Protein AF-A0A6A1VR86-F1 (afdb_monomer_lite)

InterPro domains:
  IPR000595 Cyclic nucleotide-binding domain [PS50042] (81-163)
  IPR000595 Cyclic nucleotide-binding domain [cd00038] (82-195)
  IPR014710 RmlC-like jelly roll fold [G3DSA:2.60.120.10] (79-198)
  IPR018490 Cyclic nucleotide-binding domain superfamily [SSF51206] (7-195)

Foldseek 3Di:
DVVVVVLVVVLVVLVVVLVVLCVLLVPDPVLSVQLCVLCPVVSVDPPDDPDVLCSLVSHDPVSNLVSLCSQCLLLQCVLVLRVPADSVLSSVLSNQWHKDKDAAFAWPAAFFAFLFKKKQWQAAKKWKWAWDQDPNDIDIDPTDIDGHSDMDSSVLLVCLLPDPDPPDGDGHNIIITGRHMTIIIINGSVNSNVSVVVPPDPSSVSD

pLDDT: mean 86.03, std 13.29, range [44.84, 98.38]

Radius of gyration: 19.87 Å; chains: 1; bounding box: 60×45×52 Å

Structure (mmCIF, N/CA/C/O backbone):
data_AF-A0A6A1VR86-F1
#
_entry.id   AF-A0A6A1VR86-F1
#
loop_
_atom_site.group_PDB
_atom_site.id
_atom_site.type_symbol
_atom_site.label_atom_id
_atom_site.label_alt_id
_atom_site.label_comp_id
_atom_site.label_asym_id
_atom_site.label_entity_id
_atom_site.label_seq_id
_atom_site.pdbx_PDB_ins_code
_atom_site.Cartn_x
_atom_site.Cartn_y
_atom_site.Cartn_z
_atom_site.occupancy
_atom_site.B_iso_or_equiv
_atom_site.auth_seq_id
_atom_site.auth_comp_id
_atom_site.auth_asym_id
_atom_site.auth_atom_id
_atom_site.pdbx_PDB_model_num
ATOM 1 N N . MET A 1 1 ? -40.629 -7.254 15.770 1.00 56.12 1 MET A N 1
ATOM 2 C CA . MET A 1 1 ? -39.614 -8.137 16.392 1.00 56.12 1 MET A CA 1
ATOM 3 C C . MET A 1 1 ? -38.546 -8.577 15.395 1.00 56.12 1 MET A C 1
ATOM 5 O O . MET A 1 1 ? -37.391 -8.318 15.684 1.00 56.12 1 MET A O 1
ATOM 9 N N . GLN A 1 2 ? -38.896 -9.135 14.226 1.00 55.88 2 GLN A N 1
ATOM 10 C CA . GLN A 1 2 ? -37.929 -9.557 13.188 1.00 55.88 2 GLN A CA 1
ATOM 11 C C . GLN A 1 2 ? -36.933 -8.445 12.778 1.00 55.88 2 GLN A C 1
ATOM 13 O O . GLN A 1 2 ? -35.729 -8.636 12.891 1.00 55.88 2 GLN A O 1
ATOM 18 N N . PHE A 1 3 ? -37.433 -7.248 12.439 1.00 55.56 3 PHE A N 1
ATOM 19 C CA . PHE A 1 3 ? -36.616 -6.097 12.012 1.00 55.56 3 PHE A CA 1
ATOM 20 C C . PHE A 1 3 ? -35.589 -5.614 13.055 1.00 55.56 3 PHE A C 1
ATOM 22 O O . PHE A 1 3 ? -34.452 -5.315 12.718 1.00 55.56 3 PHE A O 1
ATOM 29 N N . ALA A 1 4 ? -35.946 -5.594 14.343 1.00 60.72 4 ALA A N 1
ATOM 30 C CA . ALA A 1 4 ? -35.021 -5.180 15.404 1.00 60.72 4 ALA A CA 1
ATOM 31 C C . ALA A 1 4 ? -33.882 -6.198 15.627 1.00 60.72 4 ALA A C 1
ATOM 33 O O . ALA A 1 4 ? -32.781 -5.829 16.033 1.00 60.72 4 ALA A O 1
ATOM 34 N N . VAL A 1 5 ? -34.142 -7.481 15.354 1.00 61.44 5 VAL A N 1
ATOM 35 C CA . VAL A 1 5 ? -33.145 -8.558 15.448 1.00 61.44 5 VAL A CA 1
ATOM 36 C C . VAL A 1 5 ? -32.191 -8.533 14.249 1.00 61.44 5 VAL A C 1
ATOM 38 O O . VAL A 1 5 ? -30.999 -8.767 14.433 1.00 61.44 5 VAL A O 1
ATOM 41 N N . GLU A 1 6 ? -32.690 -8.221 13.049 1.00 60.97 6 GLU A N 1
ATOM 42 C CA . GLU A 1 6 ? -31.887 -8.028 11.829 1.00 60.97 6 GLU A CA 1
ATOM 43 C C . GLU A 1 6 ? -30.865 -6.890 12.023 1.00 60.97 6 GLU A C 1
ATOM 45 O O . GLU A 1 6 ? -29.658 -7.112 11.909 1.00 60.97 6 GLU A O 1
ATOM 50 N N . ASN A 1 7 ? -31.330 -5.721 12.482 1.00 63.12 7 ASN A N 1
ATOM 51 C CA . ASN A 1 7 ? -30.487 -4.546 12.736 1.00 63.12 7 ASN A CA 1
ATOM 52 C C . ASN A 1 7 ? -29.425 -4.795 13.821 1.00 63.12 7 ASN A C 1
ATOM 54 O O . ASN A 1 7 ? -28.287 -4.334 13.722 1.00 63.12 7 ASN A O 1
ATOM 58 N N . SER A 1 8 ? -29.771 -5.556 14.866 1.00 68.88 8 SER A N 1
ATOM 59 C CA . SER A 1 8 ? -28.813 -5.921 15.917 1.00 68.88 8 SER A CA 1
ATOM 60 C C . SER A 1 8 ? -27.701 -6.841 15.404 1.00 68.88 8 SER A C 1
ATOM 62 O O . SER A 1 8 ? -26.579 -6.773 15.910 1.00 68.88 8 SER A O 1
ATOM 64 N N . LYS A 1 9 ? -27.999 -7.721 14.440 1.00 73.62 9 LYS A N 1
ATOM 65 C CA . LYS A 1 9 ? -27.011 -8.631 13.847 1.00 73.62 9 LYS A CA 1
ATOM 66 C C . LYS A 1 9 ? -26.087 -7.897 12.882 1.00 73.62 9 LYS A C 1
ATOM 68 O O . LYS A 1 9 ? -24.879 -8.085 12.968 1.00 73.62 9 LYS A O 1
ATOM 73 N N . GLU A 1 10 ? -26.624 -7.030 12.027 1.00 72.38 10 GLU A N 1
ATOM 74 C CA . GLU A 1 10 ? -25.826 -6.244 11.076 1.00 72.38 10 GLU A CA 1
ATOM 75 C C . GLU A 1 10 ? -24.793 -5.368 11.801 1.00 72.38 10 GLU A C 1
ATOM 77 O O . GLU A 1 10 ? -23.600 -5.416 11.502 1.00 72.38 10 GLU A O 1
ATOM 82 N N . LYS A 1 11 ? -25.219 -4.657 12.852 1.00 75.38 11 LYS A N 1
ATOM 83 C CA . LYS A 1 11 ? -24.320 -3.854 13.692 1.00 75.38 11 LYS A CA 1
ATOM 84 C C . LYS A 1 11 ? -23.216 -4.690 14.351 1.00 75.38 11 LYS A C 1
ATOM 86 O O . LYS A 1 11 ? -22.073 -4.247 14.447 1.00 75.38 11 LYS A O 1
ATOM 91 N N . SER A 1 12 ? -23.542 -5.910 14.785 1.00 81.44 12 SER A N 1
ATOM 92 C CA . SER A 1 12 ? -22.568 -6.854 15.346 1.00 81.44 12 SER A CA 1
ATOM 93 C C . SER A 1 12 ? -21.526 -7.306 14.320 1.00 81.44 12 SER A C 1
ATOM 95 O O . SER A 1 12 ? -20.378 -7.532 14.705 1.00 81.44 12 SER A O 1
ATOM 97 N N . VAL A 1 13 ? -21.907 -7.472 13.053 1.00 81.38 13 VAL A N 1
ATOM 98 C CA . VAL A 1 13 ? -20.982 -7.868 11.981 1.00 81.38 13 VAL A CA 1
ATOM 99 C C . VAL A 1 13 ? -20.022 -6.722 11.668 1.00 81.38 13 VAL A C 1
ATOM 101 O O . VAL A 1 13 ? -18.813 -6.919 11.768 1.00 81.38 13 VAL A O 1
ATOM 104 N N . LYS A 1 14 ? -20.546 -5.511 11.440 1.00 80.69 14 LYS A N 1
ATOM 105 C CA . LYS A 1 14 ? -19.742 -4.305 11.166 1.00 80.69 14 LYS A CA 1
ATOM 106 C C . LYS A 1 14 ? -18.719 -4.023 12.269 1.00 80.69 14 LYS A C 1
ATOM 108 O O . LYS A 1 14 ? -17.547 -3.774 11.999 1.00 80.69 14 LYS A O 1
ATOM 113 N N . GLN A 1 15 ? -19.139 -4.132 13.533 1.00 84.06 15 GLN A N 1
ATOM 114 C CA . GLN A 1 15 ? -18.242 -3.978 14.683 1.00 84.06 15 GLN A CA 1
ATOM 115 C C . GLN A 1 15 ? -17.085 -4.986 14.637 1.00 84.06 15 GLN A C 1
ATOM 117 O O . GLN A 1 15 ? -15.929 -4.626 14.865 1.00 84.06 15 GLN A O 1
ATOM 122 N N . ARG A 1 16 ? -17.385 -6.249 14.318 1.00 86.62 16 ARG A N 1
ATOM 123 C CA . ARG A 1 16 ? -16.379 -7.309 14.232 1.00 86.62 16 ARG A CA 1
ATOM 124 C C . ARG A 1 16 ? -15.415 -7.085 13.068 1.00 86.62 16 ARG A C 1
ATOM 126 O O . ARG A 1 16 ? -14.227 -7.343 13.224 1.00 86.62 16 ARG A O 1
ATOM 133 N N . GLU A 1 17 ? -15.893 -6.600 11.928 1.00 85.06 17 GLU A N 1
ATOM 134 C CA . GLU A 1 17 ? -15.051 -6.268 10.771 1.00 85.06 17 GLU A CA 1
ATOM 135 C C . GLU A 1 17 ? -14.069 -5.139 11.089 1.00 85.06 17 GLU A C 1
ATOM 137 O O . GLU A 1 17 ? -12.878 -5.264 10.797 1.00 85.06 17 GLU A O 1
ATOM 142 N N . ILE A 1 18 ? -14.527 -4.090 11.780 1.00 87.31 18 ILE A N 1
ATOM 143 C CA . ILE A 1 18 ? -13.670 -2.995 12.257 1.00 87.31 18 ILE A CA 1
ATOM 144 C C . ILE A 1 18 ? -12.620 -3.522 13.242 1.00 87.31 18 ILE A C 1
ATOM 146 O O . ILE A 1 18 ? -11.438 -3.200 13.130 1.00 87.31 18 ILE A O 1
ATOM 150 N N . GLU A 1 19 ? -13.013 -4.368 14.196 1.00 89.75 19 GLU A N 1
ATOM 151 C CA . GLU A 1 19 ? -12.082 -4.955 15.167 1.00 89.75 19 GLU A CA 1
ATOM 152 C C . GLU A 1 19 ? -11.036 -5.861 14.508 1.00 89.75 19 GLU A C 1
ATOM 154 O O . GLU A 1 19 ? -9.848 -5.787 14.843 1.00 89.75 19 GLU A O 1
ATOM 159 N N . LEU A 1 20 ? -11.448 -6.677 13.535 1.00 89.31 20 LEU A N 1
ATOM 160 C CA . LEU A 1 20 ? -10.539 -7.492 12.732 1.00 89.31 20 LEU A CA 1
ATOM 161 C C . LEU A 1 20 ? -9.584 -6.613 11.924 1.00 89.31 20 LEU A C 1
ATOM 163 O O . LEU A 1 20 ? -8.388 -6.905 11.867 1.00 89.31 20 LEU A O 1
ATOM 167 N N . TRP A 1 21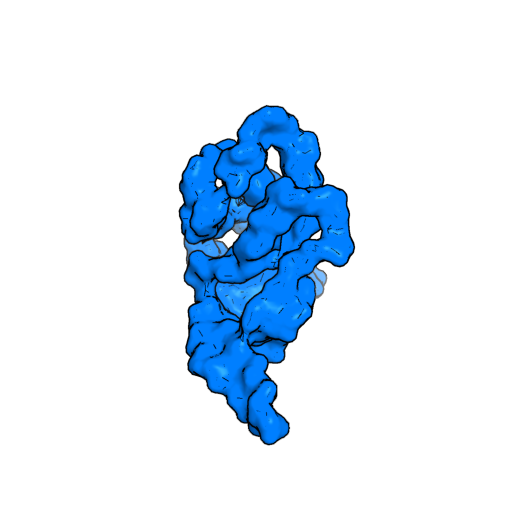 ? -10.084 -5.520 11.346 1.00 90.06 21 TRP A N 1
ATOM 168 C CA . TRP A 1 21 ? -9.271 -4.561 10.609 1.00 90.06 21 TRP A CA 1
ATOM 169 C C . TRP A 1 21 ? -8.227 -3.874 11.493 1.00 90.06 21 TRP A C 1
ATOM 171 O O . TRP A 1 21 ? -7.058 -3.773 11.118 1.00 90.06 21 TRP A O 1
ATOM 181 N N . ILE A 1 22 ? -8.618 -3.453 12.693 1.00 91.94 22 ILE A N 1
ATOM 182 C CA . ILE A 1 22 ? -7.711 -2.873 13.686 1.00 91.94 22 ILE A CA 1
ATOM 183 C C . ILE A 1 22 ? -6.624 -3.887 14.072 1.00 91.94 22 ILE A C 1
ATOM 185 O O . ILE A 1 22 ? -5.436 -3.555 14.121 1.00 91.94 22 ILE A O 1
ATOM 189 N N . SER A 1 23 ? -7.031 -5.131 14.342 1.00 92.31 23 SER A N 1
ATOM 190 C CA . SER A 1 23 ? -6.140 -6.203 14.786 1.00 92.31 23 SER A CA 1
ATOM 191 C C . SER A 1 23 ? -5.114 -6.578 13.714 1.00 92.31 23 SER A C 1
ATOM 193 O O . SER A 1 23 ? -3.912 -6.583 13.988 1.00 92.31 23 SER A O 1
ATOM 195 N N . ARG A 1 24 ? -5.55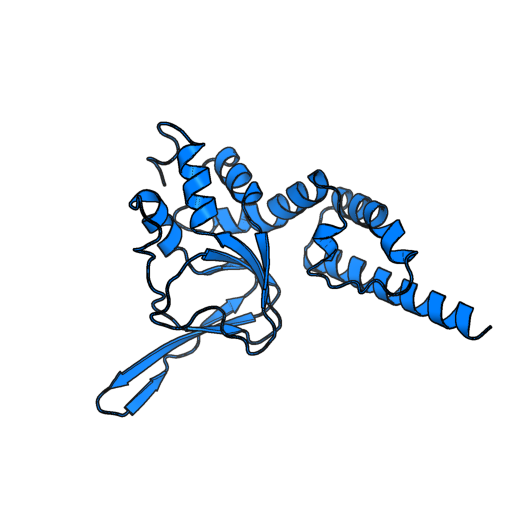7 -6.807 12.468 1.00 90.00 24 ARG A N 1
ATOM 196 C CA . ARG A 1 24 ? -4.673 -7.203 11.356 1.00 90.00 24 ARG A CA 1
ATOM 197 C C . ARG A 1 24 ? -3.666 -6.116 10.970 1.00 90.00 24 ARG A C 1
ATOM 199 O O . ARG A 1 24 ? -2.570 -6.439 10.519 1.00 90.00 24 ARG A O 1
ATOM 206 N N . ASN A 1 25 ? -4.019 -4.846 11.182 1.00 90.25 25 ASN A N 1
ATOM 207 C CA . ASN A 1 25 ? -3.148 -3.689 10.955 1.00 90.25 25 ASN A CA 1
ATOM 208 C C . ASN A 1 25 ? -2.289 -3.323 12.179 1.00 90.25 25 ASN A C 1
ATOM 210 O O . ASN A 1 25 ? -1.467 -2.412 12.101 1.00 90.25 25 ASN A O 1
ATOM 214 N N . LYS A 1 26 ? -2.447 -4.041 13.303 1.00 92.88 26 LYS A N 1
ATOM 215 C CA . LYS A 1 26 ? -1.671 -3.854 14.540 1.00 92.88 26 LYS A CA 1
ATOM 216 C C . LYS A 1 26 ? -1.641 -2.393 14.996 1.00 92.88 26 LYS A C 1
ATOM 218 O O . LYS A 1 26 ? -0.581 -1.871 15.340 1.00 92.88 26 LYS A O 1
ATOM 223 N N . LEU A 1 27 ? -2.789 -1.718 14.946 1.00 94.25 27 LEU A N 1
ATOM 224 C CA . LEU A 1 27 ? -2.864 -0.313 15.346 1.00 94.25 27 LEU A CA 1
ATOM 225 C C . LEU A 1 27 ? -2.581 -0.162 16.853 1.00 94.25 27 LEU A C 1
ATOM 227 O O . LEU A 1 27 ? -2.951 -1.057 17.618 1.00 94.25 27 LEU A O 1
ATOM 231 N N . PRO A 1 28 ? -1.938 0.929 17.302 1.00 94.44 28 PRO A N 1
ATOM 232 C CA . PRO A 1 28 ? -1.758 1.231 18.722 1.00 94.44 28 PRO A CA 1
ATOM 233 C C . PRO A 1 28 ? -3.087 1.621 19.377 1.00 94.44 28 PRO A C 1
ATOM 235 O O . PRO A 1 28 ? -3.985 2.126 18.707 1.00 94.44 28 PRO A O 1
ATOM 238 N N . ASP A 1 29 ? -3.216 1.406 20.690 1.00 92.81 29 ASP A N 1
ATOM 239 C CA . ASP A 1 29 ? -4.487 1.567 21.418 1.00 92.81 29 ASP A CA 1
ATOM 240 C C . ASP A 1 29 ? -5.112 2.961 21.280 1.00 92.81 29 ASP A C 1
ATOM 242 O O . ASP A 1 29 ? -6.334 3.063 21.196 1.00 92.81 29 ASP A O 1
ATOM 246 N N . THR A 1 30 ? -4.293 4.010 21.168 1.00 92.56 30 THR A N 1
ATOM 247 C CA . THR A 1 30 ? -4.754 5.379 20.890 1.00 92.56 30 THR A CA 1
ATOM 248 C C . THR A 1 30 ? -5.552 5.446 19.586 1.00 92.56 30 THR A C 1
ATOM 250 O O . THR A 1 30 ? -6.724 5.811 19.604 1.00 92.56 30 THR A O 1
ATOM 253 N N . MET A 1 31 ? -4.984 4.955 18.479 1.00 93.38 31 MET A N 1
ATOM 254 C CA . MET A 1 31 ? -5.675 4.886 17.187 1.00 93.38 31 MET A CA 1
ATOM 255 C C . MET A 1 31 ? -6.879 3.941 17.232 1.00 93.38 31 MET A C 1
ATOM 257 O O . MET A 1 31 ? -7.882 4.203 16.578 1.00 93.38 31 MET A O 1
ATOM 261 N N . LYS A 1 32 ? -6.827 2.844 18.006 1.00 92.69 32 LYS A N 1
ATOM 262 C CA . LYS A 1 32 ? -7.989 1.943 18.146 1.00 92.69 32 LYS A CA 1
ATOM 263 C C . LYS A 1 32 ? -9.193 2.669 18.737 1.00 92.69 32 LYS A C 1
ATOM 265 O O . LYS A 1 32 ? -10.311 2.425 18.288 1.00 92.69 32 LYS A O 1
ATOM 270 N N . MET A 1 33 ? -8.975 3.500 19.758 1.00 90.12 33 MET A N 1
ATOM 271 C CA . MET A 1 33 ? -10.041 4.278 20.392 1.00 90.12 33 MET A CA 1
ATOM 272 C C . MET A 1 33 ? -10.632 5.276 19.399 1.00 90.12 33 MET A C 1
ATOM 274 O O . MET A 1 33 ? -11.843 5.267 19.192 1.00 90.12 33 MET A O 1
ATOM 278 N N . GLU A 1 34 ? -9.788 6.027 18.692 1.00 92.38 34 GLU A N 1
ATOM 279 C CA . GLU A 1 34 ? -10.267 6.996 17.706 1.00 92.38 34 GLU A CA 1
ATOM 280 C C . GLU A 1 34 ? -10.993 6.333 16.528 1.00 92.38 34 GLU A C 1
ATOM 282 O O . GLU A 1 34 ? -12.045 6.813 16.111 1.00 92.38 34 GLU A O 1
ATOM 287 N N . VAL A 1 35 ? -10.506 5.194 16.015 1.00 90.44 35 VAL A N 1
ATOM 288 C CA . VAL A 1 35 ? -11.214 4.434 14.967 1.00 90.44 35 VAL A CA 1
ATOM 289 C C . VAL A 1 35 ? -12.599 4.021 15.460 1.00 90.44 35 VAL A C 1
ATOM 291 O O . VAL A 1 35 ? -13.578 4.182 14.732 1.00 90.44 35 VAL A O 1
ATOM 294 N N . LYS A 1 36 ? -12.713 3.524 16.698 1.00 87.50 36 LYS A N 1
ATOM 295 C CA . LYS A 1 36 ? -14.010 3.154 17.282 1.00 87.50 36 LYS A CA 1
ATOM 296 C C . LYS A 1 36 ? -14.949 4.348 17.397 1.00 87.50 36 LYS A C 1
ATOM 298 O O . LYS A 1 36 ? -16.124 4.179 17.112 1.00 87.50 36 LYS A O 1
ATOM 303 N N . GLU A 1 37 ? -14.454 5.524 17.778 1.00 88.12 37 GLU A N 1
ATOM 304 C CA . GLU A 1 37 ? -15.248 6.759 17.860 1.00 88.12 37 GLU A CA 1
ATOM 305 C C . GLU A 1 37 ? -15.709 7.247 16.480 1.00 88.12 37 GLU A C 1
ATOM 307 O O . GLU A 1 37 ? -16.891 7.525 16.286 1.00 88.12 37 GLU A O 1
ATOM 312 N N . ASN A 1 38 ? -14.806 7.272 15.496 1.00 85.31 38 ASN A N 1
ATOM 313 C CA . ASN A 1 38 ? -15.099 7.732 14.133 1.00 85.31 38 ASN A CA 1
ATOM 314 C C . ASN A 1 38 ? -16.098 6.813 13.412 1.00 85.31 38 ASN A C 1
ATOM 316 O O . ASN A 1 38 ? -16.854 7.260 12.556 1.00 85.31 38 ASN A O 1
ATOM 320 N N . THR A 1 39 ? -16.123 5.528 13.765 1.00 82.94 39 THR A N 1
ATOM 321 C CA . THR A 1 39 ? -16.987 4.527 13.124 1.00 82.94 39 THR A CA 1
ATOM 322 C C . THR A 1 39 ? -18.335 4.341 13.827 1.00 82.94 39 THR A C 1
ATOM 324 O O . THR A 1 39 ? -19.178 3.598 13.327 1.00 82.94 39 THR A O 1
ATOM 327 N N . GLN A 1 40 ? -18.599 5.043 14.942 1.00 78.88 40 GLN A N 1
ATOM 328 C CA . GLN A 1 40 ? -19.880 4.935 15.657 1.00 78.88 40 GLN A CA 1
ATOM 329 C C . GLN A 1 40 ? -21.080 5.305 14.783 1.00 78.88 40 GLN A C 1
ATOM 331 O O . GLN A 1 40 ? -22.121 4.664 14.902 1.00 78.88 40 GLN A O 1
ATOM 336 N N . SER A 1 41 ? -20.945 6.298 13.898 1.00 69.94 41 SER A N 1
ATOM 337 C CA . SER A 1 41 ? -22.008 6.7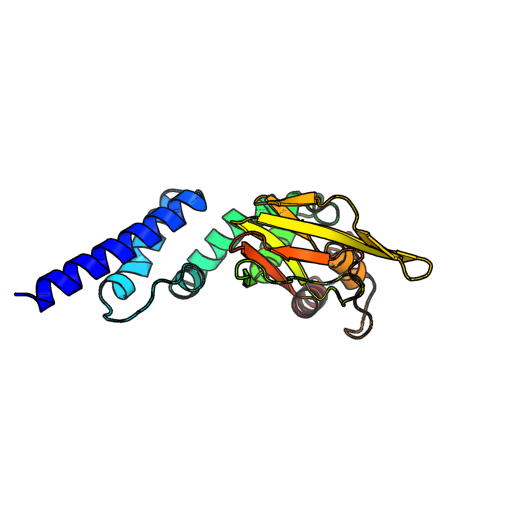01 12.968 1.00 69.94 41 SER A CA 1
ATOM 338 C C . SER A 1 41 ? -22.314 5.614 11.934 1.00 69.94 41 SER A C 1
ATOM 340 O O . SER A 1 41 ? -23.476 5.278 11.738 1.00 69.94 41 SER A O 1
ATOM 342 N N . ILE A 1 42 ? -21.291 4.977 11.361 1.00 69.81 42 ILE A N 1
ATOM 343 C CA . ILE A 1 42 ? -21.428 3.865 10.397 1.00 69.81 42 ILE A CA 1
ATOM 344 C C . ILE A 1 42 ? -22.165 2.675 11.024 1.00 69.81 42 ILE A C 1
ATOM 346 O O . ILE A 1 42 ? -22.979 2.010 10.389 1.00 69.81 42 ILE A O 1
ATOM 350 N N . LEU A 1 43 ? -21.898 2.405 12.306 1.00 68.19 43 LEU A N 1
ATOM 351 C CA . LEU A 1 43 ? -22.574 1.353 13.073 1.00 68.19 43 LEU A CA 1
ATOM 352 C C . LEU A 1 43 ? -24.057 1.660 13.345 1.00 68.19 43 LEU A C 1
ATOM 354 O O . LEU A 1 43 ? -24.774 0.792 13.850 1.00 68.19 43 LEU A O 1
ATOM 358 N N . LEU A 1 44 ? -24.497 2.892 13.088 1.00 65.81 44 LEU A N 1
ATOM 359 C CA . LEU A 1 44 ? -25.875 3.356 13.244 1.00 65.81 44 LEU A CA 1
ATOM 360 C C . LEU A 1 44 ? -26.582 3.557 11.894 1.00 65.81 44 LEU A C 1
ATOM 362 O O . LEU A 1 44 ? -27.810 3.589 11.875 1.00 65.81 44 LEU A O 1
ATOM 366 N N . GLU A 1 45 ? -25.842 3.665 10.787 1.00 65.25 45 GLU A N 1
ATOM 367 C CA . GLU A 1 45 ? -26.391 3.796 9.435 1.00 65.25 45 GLU A CA 1
ATOM 368 C C . GLU A 1 45 ? -26.800 2.428 8.854 1.00 65.25 45 GLU A C 1
ATOM 370 O O . GLU A 1 45 ? -25.990 1.508 8.685 1.00 65.25 45 GLU A O 1
ATOM 375 N N . GLU A 1 46 ? -28.089 2.299 8.524 1.00 55.88 46 GLU A N 1
ATOM 376 C CA . GLU A 1 46 ? -28.644 1.137 7.822 1.00 55.88 46 GLU A CA 1
ATOM 377 C C . GLU A 1 46 ? -28.171 1.136 6.353 1.00 55.88 46 GLU A C 1
ATOM 379 O O . GLU A 1 46 ? -28.243 2.161 5.672 1.00 55.88 46 GLU A O 1
ATOM 384 N N . ASN A 1 47 ? -27.728 -0.022 5.841 1.00 57.09 47 ASN A N 1
ATOM 385 C CA . ASN A 1 47 ? -27.285 -0.255 4.449 1.00 57.09 47 ASN A CA 1
ATOM 386 C C . ASN A 1 47 ? -25.894 0.272 4.041 1.00 57.09 47 ASN A C 1
ATOM 388 O O . ASN A 1 47 ? -25.541 0.190 2.862 1.00 57.09 47 ASN A O 1
ATOM 392 N N . GLN A 1 48 ? -25.081 0.791 4.964 1.00 54.06 48 GLN A N 1
ATOM 393 C CA . GLN A 1 48 ? -23.695 1.145 4.640 1.00 54.06 48 GLN A CA 1
ATOM 394 C C . GLN A 1 48 ? -22.793 -0.090 4.759 1.00 54.06 48 GLN A C 1
ATOM 396 O O . GLN A 1 48 ? -22.593 -0.606 5.859 1.00 54.06 48 GLN A O 1
ATOM 401 N N . ASP A 1 49 ? -22.291 -0.583 3.628 1.00 54.66 49 ASP A N 1
ATOM 402 C CA . ASP A 1 49 ? -21.344 -1.699 3.585 1.00 54.66 49 ASP A CA 1
ATOM 403 C C . ASP A 1 49 ? -19.991 -1.264 4.168 1.00 54.66 49 ASP A C 1
ATOM 405 O O . ASP A 1 49 ? -19.421 -0.254 3.736 1.00 54.66 49 ASP A O 1
ATOM 409 N N . VAL A 1 50 ? -19.482 -2.011 5.151 1.00 56.09 50 VAL A N 1
ATOM 410 C CA . VAL A 1 50 ? -18.165 -1.763 5.753 1.00 56.09 50 VAL A CA 1
ATOM 411 C C . VAL A 1 50 ? -17.132 -2.516 4.932 1.00 56.09 50 VAL A C 1
ATOM 413 O O . VAL A 1 50 ? -16.523 -3.494 5.355 1.00 56.09 50 VAL A O 1
ATOM 416 N N . ASP A 1 51 ? -16.910 -2.026 3.719 1.00 63.47 51 ASP A N 1
ATOM 417 C CA . ASP A 1 51 ? -15.735 -2.440 2.972 1.00 63.47 51 ASP A CA 1
ATOM 418 C C . ASP A 1 51 ? -14.504 -1.879 3.691 1.00 63.47 51 ASP A C 1
ATOM 420 O O . ASP A 1 51 ? -14.384 -0.669 3.914 1.00 63.47 51 ASP A O 1
ATOM 424 N N . THR A 1 52 ? -13.567 -2.746 4.063 1.00 56.09 52 THR A N 1
ATOM 425 C CA . THR A 1 52 ? -12.328 -2.351 4.739 1.00 56.09 52 THR A CA 1
ATOM 426 C C . THR A 1 52 ? -11.507 -1.344 3.936 1.00 56.09 52 THR A C 1
ATOM 428 O O . THR A 1 52 ? -10.730 -0.583 4.512 1.00 56.09 52 THR A O 1
ATOM 431 N N . GLU A 1 53 ? -11.719 -1.301 2.620 1.00 60.31 53 GLU A N 1
ATOM 432 C CA . GLU A 1 53 ? -11.166 -0.308 1.695 1.00 60.31 53 GLU A CA 1
ATOM 433 C C . GLU A 1 53 ? -11.743 1.092 1.921 1.00 60.31 53 GLU A C 1
ATOM 435 O O . GLU A 1 53 ? -11.041 2.095 1.791 1.00 60.31 53 GLU A O 1
ATOM 440 N N . LYS A 1 54 ? -13.020 1.158 2.306 1.00 69.62 54 LYS A N 1
ATOM 441 C CA . LYS A 1 54 ? -13.739 2.397 2.601 1.00 69.62 54 LYS A CA 1
ATOM 442 C C . LYS A 1 54 ? -13.615 2.815 4.051 1.00 69.62 54 LYS A C 1
ATOM 444 O O . LYS A 1 54 ? -13.812 3.991 4.330 1.00 69.62 54 LYS A O 1
ATOM 449 N N . LEU A 1 55 ? -13.224 1.911 4.955 1.00 80.81 55 LEU A N 1
ATOM 450 C CA . LEU A 1 55 ? -13.077 2.228 6.376 1.00 80.81 55 LEU A CA 1
ATOM 451 C C . LEU A 1 55 ? -12.222 3.481 6.592 1.00 80.81 55 LEU A C 1
ATOM 453 O O . LEU A 1 55 ? -12.630 4.368 7.334 1.00 80.81 55 LEU A O 1
ATOM 457 N N . LEU A 1 56 ? -11.090 3.593 5.886 1.00 82.69 56 LEU A N 1
ATOM 458 C CA . LEU A 1 56 ? -10.232 4.778 5.952 1.00 82.69 56 LEU A CA 1
ATOM 459 C C . LEU A 1 56 ? -10.975 6.059 5.548 1.00 82.69 56 LEU A C 1
ATOM 461 O O . LEU A 1 56 ? -10.767 7.087 6.180 1.00 82.69 56 LEU A O 1
ATOM 465 N N . HIS A 1 57 ? -11.870 6.015 4.558 1.00 81.56 57 HIS A N 1
ATOM 466 C CA . HIS A 1 57 ? -12.641 7.182 4.117 1.00 81.56 57 HIS A CA 1
ATOM 467 C C . HIS A 1 57 ? -13.635 7.701 5.161 1.00 81.56 57 HIS A C 1
ATOM 469 O O . HIS A 1 57 ? -14.039 8.858 5.072 1.00 81.56 57 HIS A O 1
ATOM 475 N N . HIS A 1 58 ? -14.000 6.886 6.150 1.00 82.94 58 HIS A N 1
ATOM 476 C CA . HIS A 1 58 ? -14.880 7.300 7.240 1.00 82.94 58 HIS A CA 1
ATOM 477 C C . HIS A 1 58 ? -14.134 7.871 8.453 1.00 82.94 58 HIS A C 1
ATOM 479 O O . HIS A 1 58 ? -14.763 8.348 9.394 1.00 82.94 58 HIS A O 1
ATOM 485 N N . LEU A 1 59 ? -12.802 7.818 8.454 1.00 88.19 59 LEU A N 1
ATOM 486 C CA . LEU A 1 59 ? -11.986 8.358 9.537 1.00 88.19 59 LEU A CA 1
ATOM 487 C C . LEU A 1 59 ? -11.697 9.842 9.306 1.00 88.19 59 LEU A C 1
ATOM 489 O O . LEU A 1 59 ? -11.626 10.306 8.165 1.00 88.19 59 LEU A O 1
ATOM 493 N N . SER A 1 60 ? -11.451 10.585 10.384 1.00 90.12 60 SER A N 1
ATOM 494 C CA . SER A 1 60 ? -10.931 11.949 10.294 1.00 90.12 60 SER A CA 1
ATOM 495 C C . SER A 1 60 ? -9.638 11.994 9.467 1.00 90.12 60 SER A C 1
ATOM 497 O O . SER A 1 60 ? -8.849 11.048 9.456 1.00 90.12 60 SER A O 1
ATOM 499 N N . ILE A 1 61 ? -9.393 13.110 8.775 1.00 88.50 61 ILE A N 1
ATOM 500 C CA . ILE A 1 61 ? -8.207 13.273 7.915 1.00 88.50 61 ILE A CA 1
ATOM 501 C C . ILE A 1 61 ? -6.909 13.046 8.708 1.00 88.50 61 ILE A C 1
ATOM 503 O O . ILE A 1 61 ? -5.985 12.405 8.205 1.00 88.50 61 ILE A O 1
ATOM 507 N N . ASN A 1 62 ? -6.864 13.514 9.958 1.00 91.38 62 ASN A N 1
ATOM 508 C CA . ASN A 1 62 ? -5.714 13.332 10.842 1.00 91.38 62 ASN A CA 1
ATOM 509 C C . ASN A 1 62 ? -5.496 11.849 11.163 1.00 91.38 62 ASN A C 1
ATOM 511 O O . ASN A 1 62 ? -4.398 11.337 10.961 1.00 91.38 62 ASN A O 1
ATOM 515 N N . LEU A 1 63 ? -6.552 11.130 11.554 1.00 92.06 63 LEU A N 1
ATOM 516 C CA . LEU A 1 63 ? -6.464 9.706 11.871 1.00 92.06 63 LEU A CA 1
ATOM 517 C C . LEU A 1 63 ? -6.091 8.866 10.640 1.00 92.06 63 LEU A C 1
ATOM 519 O O . LEU A 1 63 ? -5.284 7.941 10.734 1.00 92.06 63 LEU A O 1
ATOM 523 N N . GLN A 1 64 ? -6.611 9.212 9.456 1.00 90.75 64 GLN A N 1
ATOM 524 C CA . GLN A 1 64 ? -6.170 8.596 8.201 1.00 90.75 64 GLN A CA 1
ATOM 525 C C . GLN A 1 64 ? -4.663 8.773 7.993 1.00 90.75 64 GLN A C 1
ATOM 527 O O . GLN A 1 64 ? -3.978 7.838 7.579 1.00 90.75 64 GLN A O 1
ATOM 532 N N . GLN A 1 65 ? -4.138 9.971 8.251 1.00 90.25 65 GLN A N 1
ATOM 533 C CA . GLN A 1 65 ? -2.720 10.271 8.092 1.00 90.25 65 GLN A CA 1
ATOM 534 C C . GLN A 1 65 ? -1.859 9.507 9.101 1.00 90.25 65 GLN A C 1
ATOM 536 O O . GLN A 1 65 ? -0.854 8.918 8.704 1.00 90.25 65 GLN A O 1
ATOM 541 N N . GLU A 1 66 ? -2.275 9.450 10.363 1.00 93.12 66 GLU A N 1
ATOM 542 C CA . GLU A 1 66 ? -1.590 8.688 11.408 1.00 93.12 66 GLU A CA 1
ATOM 543 C C . GLU A 1 66 ? -1.533 7.192 11.089 1.00 93.12 66 GLU A C 1
ATOM 545 O O . GLU A 1 66 ? -0.466 6.578 11.155 1.00 93.12 66 GLU A O 1
ATOM 550 N N . ILE A 1 67 ? -2.651 6.610 10.646 1.00 92.75 67 ILE A N 1
ATOM 551 C CA . ILE A 1 67 ? -2.704 5.202 10.242 1.00 92.75 67 ILE A CA 1
ATOM 552 C C . ILE A 1 67 ? -1.824 4.959 9.014 1.00 92.75 67 ILE A C 1
ATOM 554 O O . ILE A 1 67 ? -1.059 3.994 8.989 1.00 92.75 67 ILE A O 1
ATOM 558 N N . LYS A 1 68 ? -1.873 5.839 8.004 1.00 92.50 68 LYS A N 1
ATOM 559 C CA . LYS A 1 68 ? -0.980 5.745 6.838 1.00 92.50 68 LYS A CA 1
ATOM 560 C C . LYS A 1 68 ? 0.485 5.759 7.258 1.00 92.50 68 LYS A C 1
ATOM 562 O O . LYS A 1 68 ? 1.254 4.935 6.773 1.00 92.50 68 LYS A O 1
ATOM 567 N N . GLN A 1 69 ? 0.874 6.658 8.158 1.00 93.62 69 GLN A N 1
ATOM 568 C CA . GLN A 1 69 ? 2.244 6.731 8.661 1.00 93.62 69 GLN A CA 1
ATOM 569 C C . GLN A 1 69 ? 2.630 5.464 9.430 1.00 93.62 69 GLN A C 1
ATOM 571 O O . GLN A 1 69 ? 3.685 4.898 9.153 1.00 93.62 69 GLN A O 1
ATOM 576 N N . HIS A 1 70 ? 1.764 4.975 10.321 1.00 94.38 70 HIS A N 1
ATOM 577 C CA . HIS A 1 70 ? 1.984 3.735 11.074 1.00 94.38 70 HIS A CA 1
ATOM 578 C C . HIS A 1 70 ? 2.220 2.531 10.156 1.00 94.38 70 HIS A C 1
ATOM 580 O O . HIS A 1 70 ? 3.155 1.759 10.363 1.00 94.38 70 HIS A O 1
ATOM 586 N N . LEU A 1 71 ? 1.405 2.392 9.107 1.00 94.06 71 LEU A N 1
ATOM 587 C CA . LEU A 1 71 ? 1.478 1.257 8.188 1.00 94.06 71 LEU A CA 1
ATOM 588 C C . LEU A 1 71 ? 2.605 1.384 7.161 1.00 94.06 71 LEU A C 1
ATOM 590 O O . LEU A 1 71 ? 3.268 0.396 6.853 1.00 94.06 71 LEU A O 1
ATOM 594 N N . CYS A 1 72 ? 2.829 2.580 6.615 1.00 95.81 72 CYS A N 1
ATOM 595 C CA . CYS A 1 72 ? 3.675 2.755 5.435 1.00 95.81 72 CYS A CA 1
ATOM 596 C C . CYS A 1 72 ? 5.101 3.185 5.759 1.00 95.81 72 CYS A C 1
ATOM 598 O O . CYS A 1 72 ? 6.010 2.816 5.020 1.00 95.81 72 CYS A O 1
ATOM 600 N N . LEU A 1 73 ? 5.335 3.932 6.844 1.00 95.19 73 LEU A N 1
ATOM 601 C CA . LEU A 1 73 ? 6.680 4.411 7.180 1.00 95.19 73 LEU A CA 1
ATOM 602 C C . LEU A 1 73 ? 7.686 3.251 7.341 1.00 95.19 73 LEU A C 1
ATOM 604 O O . LEU A 1 73 ? 8.770 3.334 6.757 1.00 95.19 73 LEU A O 1
ATOM 608 N N . PRO A 1 74 ? 7.353 2.135 8.028 1.00 95.00 74 PRO A N 1
ATOM 609 C CA . PRO A 1 74 ? 8.254 0.985 8.111 1.00 95.00 74 PRO A CA 1
ATOM 610 C C . PRO A 1 74 ? 8.504 0.308 6.757 1.00 95.00 74 PRO A C 1
ATOM 612 O O . PRO A 1 74 ? 9.564 -0.280 6.562 1.00 95.00 74 PRO A O 1
ATOM 615 N N . LEU A 1 75 ? 7.544 0.371 5.827 1.00 96.00 75 LEU A N 1
ATOM 616 C CA . LEU A 1 75 ? 7.668 -0.207 4.485 1.00 96.00 75 LEU A CA 1
ATOM 617 C C . LEU A 1 75 ? 8.543 0.659 3.584 1.00 96.00 75 LEU A C 1
ATOM 619 O O . LEU A 1 75 ? 9.417 0.134 2.906 1.00 96.00 75 LEU A O 1
ATOM 623 N N . LEU A 1 76 ? 8.362 1.981 3.627 1.00 95.81 76 LEU A N 1
ATOM 624 C CA . LEU A 1 76 ? 9.197 2.926 2.888 1.00 95.81 76 LEU A CA 1
ATOM 625 C C . LEU A 1 76 ? 10.671 2.795 3.289 1.00 95.81 76 LEU A C 1
ATOM 627 O O . LEU A 1 76 ? 11.529 2.785 2.415 1.00 95.81 76 LEU A O 1
ATOM 631 N N . LYS A 1 77 ? 10.969 2.591 4.581 1.00 95.38 77 LYS A N 1
ATOM 632 C CA . LYS A 1 77 ? 12.342 2.344 5.063 1.00 95.38 77 LYS A CA 1
ATOM 633 C C . LYS A 1 77 ? 12.975 1.061 4.510 1.00 95.38 77 LYS A C 1
ATOM 635 O O . LYS A 1 77 ? 14.193 0.948 4.523 1.00 95.38 77 LYS A O 1
ATOM 640 N N . LYS A 1 78 ? 12.178 0.102 4.025 1.00 95.56 78 LYS A N 1
ATOM 641 C CA . LYS A 1 78 ? 12.675 -1.120 3.370 1.00 95.56 78 LYS A CA 1
ATOM 642 C C . LYS A 1 78 ? 12.917 -0.946 1.873 1.00 95.56 78 LYS A C 1
ATOM 644 O O . LYS A 1 78 ? 13.503 -1.839 1.271 1.00 95.56 78 LYS A O 1
ATOM 649 N N . VAL A 1 79 ? 12.442 0.143 1.265 1.00 94.75 79 VAL A N 1
ATOM 650 C CA . VAL A 1 79 ? 12.673 0.424 -0.155 1.00 94.75 79 VAL A CA 1
ATOM 651 C C . VAL A 1 79 ? 14.094 0.975 -0.300 1.00 94.75 79 VAL A C 1
ATOM 653 O O . VAL A 1 79 ? 14.357 2.047 0.243 1.00 94.75 79 VAL A O 1
ATOM 656 N N . PRO A 1 80 ? 15.010 0.307 -1.025 1.00 93.31 80 PRO A N 1
ATOM 657 C CA . PRO A 1 80 ? 16.417 0.711 -1.108 1.00 93.31 80 PRO A CA 1
ATOM 658 C C . PRO A 1 80 ? 16.640 2.185 -1.472 1.00 93.31 80 PRO A C 1
ATOM 660 O O . PRO A 1 80 ? 17.444 2.865 -0.838 1.00 93.31 80 PRO A O 1
ATOM 663 N N . ASN A 1 81 ? 15.884 2.718 -2.438 1.00 90.25 81 ASN A N 1
ATOM 664 C CA . ASN A 1 81 ? 15.984 4.134 -2.832 1.00 90.25 81 ASN A CA 1
ATOM 665 C C . ASN A 1 81 ? 15.492 5.129 -1.752 1.00 90.25 81 ASN A C 1
ATOM 667 O O . ASN A 1 81 ? 15.751 6.327 -1.845 1.00 90.25 81 ASN A O 1
ATOM 671 N N . LEU A 1 82 ? 14.784 4.658 -0.720 1.00 91.50 82 LEU A N 1
ATOM 672 C CA . LEU A 1 82 ? 14.224 5.479 0.359 1.00 91.50 82 LEU A CA 1
ATOM 673 C C . LEU A 1 82 ? 14.830 5.188 1.741 1.00 91.50 82 LEU A C 1
ATOM 675 O O . LEU A 1 82 ? 14.617 5.969 2.665 1.00 91.50 82 LEU A O 1
ATOM 679 N N . GLU A 1 83 ? 15.604 4.111 1.893 1.00 90.88 83 GLU A N 1
ATOM 680 C CA . GLU A 1 83 ? 16.134 3.631 3.179 1.00 90.88 83 GLU A CA 1
ATOM 681 C C . GLU A 1 83 ? 16.904 4.711 3.959 1.00 90.88 83 GLU A C 1
ATOM 683 O O . GLU A 1 83 ? 16.786 4.810 5.179 1.00 90.88 83 GLU A O 1
ATOM 688 N N . ARG A 1 84 ? 17.682 5.544 3.256 1.00 88.50 84 ARG A N 1
ATOM 689 C CA . ARG A 1 84 ? 18.544 6.580 3.858 1.00 88.50 84 ARG A CA 1
ATOM 690 C C . ARG A 1 84 ? 17.906 7.965 3.927 1.00 88.50 84 ARG A C 1
ATOM 692 O O . ARG A 1 84 ? 18.579 8.926 4.296 1.00 88.50 84 ARG A O 1
ATOM 699 N N . GLN A 1 85 ? 16.641 8.084 3.544 1.00 89.06 85 GLN A N 1
ATOM 700 C CA . GLN A 1 85 ? 15.951 9.367 3.543 1.00 89.06 85 GLN A CA 1
ATOM 701 C C . GLN A 1 85 ? 15.526 9.767 4.956 1.00 89.06 85 GLN A C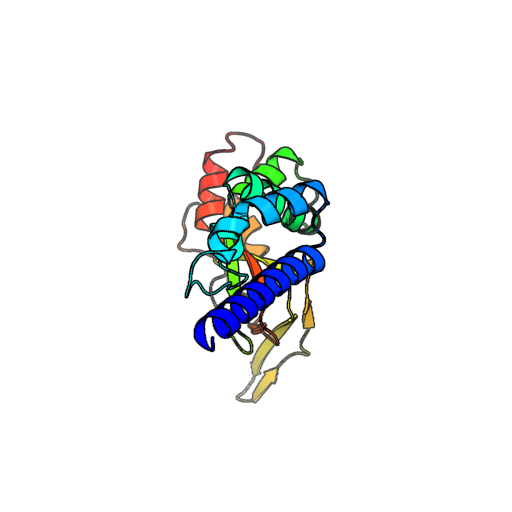 1
ATOM 703 O O . GLN A 1 85 ? 15.323 8.925 5.831 1.00 89.06 85 GLN A O 1
ATOM 708 N N . SER A 1 86 ? 15.390 11.074 5.187 1.00 91.25 86 SER A N 1
ATOM 709 C CA . SER A 1 86 ? 14.970 11.587 6.491 1.00 91.25 86 SER A CA 1
ATOM 710 C C . SER A 1 86 ? 13.531 11.181 6.814 1.00 91.25 86 SER A C 1
ATOM 712 O O . SER A 1 86 ? 12.670 11.133 5.932 1.00 91.25 86 SER A O 1
ATOM 714 N N . ASP A 1 87 ? 13.240 10.968 8.099 1.00 90.56 87 ASP A N 1
ATOM 715 C CA . ASP A 1 87 ? 11.882 10.650 8.554 1.00 90.56 87 ASP A CA 1
ATOM 716 C C . ASP A 1 87 ? 10.868 11.721 8.120 1.00 90.56 87 ASP A C 1
ATOM 718 O O . ASP A 1 87 ? 9.750 11.381 7.745 1.00 90.56 87 ASP A O 1
ATOM 722 N N . THR A 1 88 ? 11.267 12.998 8.066 1.00 90.88 88 THR A N 1
ATOM 723 C CA . THR A 1 88 ? 10.432 14.092 7.543 1.00 90.88 88 THR A CA 1
ATOM 724 C C . THR A 1 88 ? 10.035 13.874 6.080 1.00 90.88 88 THR A C 1
ATOM 726 O O . THR A 1 88 ? 8.874 14.074 5.723 1.00 90.88 88 THR A O 1
ATOM 729 N N . LEU A 1 89 ? 10.970 13.448 5.222 1.00 90.12 89 LEU A N 1
ATOM 730 C CA . LEU A 1 89 ? 10.676 13.183 3.813 1.00 90.12 89 LEU A CA 1
ATOM 731 C C . LEU A 1 89 ? 9.794 11.944 3.655 1.00 90.12 89 LEU A C 1
ATOM 733 O O . LEU A 1 89 ? 8.832 11.966 2.891 1.00 90.12 89 LEU A O 1
ATOM 737 N N . LEU A 1 90 ? 10.074 10.881 4.409 1.00 93.62 90 LEU A N 1
ATOM 738 C CA . LEU A 1 90 ? 9.255 9.670 4.386 1.00 93.62 90 LEU A CA 1
ATOM 739 C C . LEU A 1 90 ? 7.824 9.940 4.881 1.00 93.62 90 LEU A C 1
ATOM 741 O O . LEU A 1 90 ? 6.866 9.459 4.280 1.00 93.62 90 LEU A O 1
ATOM 745 N N . GLN A 1 91 ? 7.657 10.764 5.919 1.00 92.38 91 GLN A N 1
ATOM 746 C CA . GLN A 1 91 ? 6.345 11.227 6.382 1.00 92.38 91 GLN A CA 1
ATOM 747 C C . GLN A 1 91 ? 5.625 12.067 5.323 1.00 92.38 91 GLN A C 1
ATOM 749 O O . GLN A 1 91 ? 4.420 11.900 5.133 1.00 92.38 91 GLN A O 1
ATOM 754 N N . LEU A 1 92 ? 6.345 12.930 4.598 1.00 91.50 92 LEU A N 1
ATOM 755 C CA . LEU A 1 92 ? 5.771 13.669 3.476 1.00 91.50 92 LEU A CA 1
ATOM 756 C C . LEU A 1 92 ? 5.291 12.711 2.378 1.00 91.50 92 LEU A C 1
ATOM 758 O O . LEU A 1 92 ? 4.159 12.846 1.924 1.00 91.50 92 LEU A O 1
ATOM 762 N N . ILE A 1 93 ? 6.091 11.706 2.005 1.00 93.25 93 ILE A N 1
ATOM 763 C CA . ILE A 1 93 ? 5.694 10.667 1.040 1.00 93.25 93 ILE A CA 1
ATOM 764 C C . ILE A 1 93 ? 4.429 9.935 1.516 1.00 93.25 93 ILE A C 1
ATOM 766 O O . ILE A 1 93 ? 3.505 9.749 0.723 1.00 93.25 93 ILE A O 1
ATOM 770 N N . CYS A 1 94 ? 4.327 9.587 2.806 1.00 93.69 94 CYS A N 1
ATOM 771 C CA . CYS A 1 94 ? 3.123 8.966 3.376 1.00 93.69 94 CYS A CA 1
ATOM 772 C C . CYS A 1 94 ? 1.845 9.790 3.146 1.00 93.69 94 CYS A C 1
ATOM 774 O O . CYS A 1 94 ? 0.756 9.225 3.016 1.00 93.69 94 CYS A O 1
ATOM 776 N N . ASN A 1 95 ? 1.950 11.117 3.047 1.00 90.12 95 ASN A N 1
ATOM 777 C CA . ASN A 1 95 ? 0.791 11.972 2.790 1.00 90.12 95 ASN A CA 1
ATOM 778 C C . ASN A 1 95 ? 0.247 11.792 1.364 1.00 90.12 95 ASN A C 1
ATOM 780 O O . ASN A 1 95 ? -0.965 11.889 1.172 1.00 90.12 95 ASN A O 1
ATOM 784 N N . TYR A 1 96 ? 1.113 11.451 0.404 1.00 92.56 96 TYR A N 1
ATOM 785 C CA . TYR A 1 96 ? 0.766 11.203 -1.001 1.00 92.56 96 TYR A CA 1
ATOM 786 C C . TYR A 1 96 ? 0.315 9.769 -1.289 1.00 92.56 96 TYR A C 1
ATOM 788 O O . TYR A 1 96 ? -0.256 9.511 -2.349 1.00 92.56 96 TYR A O 1
ATOM 796 N N . LEU A 1 97 ? 0.543 8.840 -0.358 1.00 94.00 97 LEU A N 1
ATOM 797 C CA . LEU A 1 97 ? 0.094 7.462 -0.499 1.00 94.00 97 LEU A CA 1
ATOM 798 C C . LEU A 1 97 ? -1.434 7.367 -0.482 1.00 94.00 97 LEU A C 1
ATOM 800 O O . LEU A 1 97 ? -2.105 7.913 0.401 1.00 94.00 97 LEU A O 1
ATOM 804 N N . LYS A 1 98 ? -1.971 6.619 -1.449 1.00 92.69 98 LYS A N 1
ATOM 805 C CA . LYS A 1 98 ? -3.404 6.342 -1.590 1.00 92.69 98 LYS A CA 1
ATOM 806 C C . LYS A 1 98 ? -3.679 4.870 -1.303 1.00 92.69 98 LYS A C 1
ATOM 808 O O . LYS A 1 98 ? -2.969 4.031 -1.860 1.00 92.69 98 LYS A O 1
ATOM 813 N N . PRO A 1 99 ? -4.669 4.541 -0.458 1.00 92.06 99 PRO A N 1
ATOM 814 C CA . PRO A 1 99 ? -5.078 3.156 -0.290 1.00 92.06 99 PRO A CA 1
ATOM 815 C C . PRO A 1 99 ? -5.603 2.623 -1.625 1.00 92.06 99 PRO A C 1
ATOM 817 O O . PRO A 1 99 ? -6.311 3.323 -2.351 1.00 92.06 99 PRO A O 1
ATOM 820 N N . VAL A 1 100 ? -5.217 1.399 -1.958 1.00 93.19 100 VAL A N 1
ATOM 821 C CA . VAL A 1 100 ? -5.694 0.670 -3.130 1.00 93.19 100 VAL A CA 1
ATOM 822 C C . VAL A 1 100 ? -5.945 -0.782 -2.759 1.00 93.19 100 VAL A C 1
ATOM 824 O O . VAL A 1 100 ? -5.321 -1.337 -1.851 1.00 93.19 100 VAL A O 1
ATOM 827 N N . SER A 1 101 ? -6.835 -1.403 -3.512 1.00 93.25 101 SER A N 1
ATOM 828 C CA . SER A 1 101 ? -7.203 -2.796 -3.364 1.00 93.25 101 SER A CA 1
ATOM 829 C C . SER A 1 101 ? -7.182 -3.497 -4.708 1.00 93.25 101 SER A C 1
ATOM 831 O O . SER A 1 101 ? -7.392 -2.900 -5.767 1.00 93.25 101 SER A O 1
ATOM 833 N N . TYR A 1 102 ? -6.916 -4.792 -4.649 1.00 94.94 102 TYR A N 1
ATOM 834 C CA . TYR A 1 102 ? -6.997 -5.669 -5.797 1.00 94.94 102 TYR A CA 1
ATOM 835 C C . TYR A 1 102 ? -7.743 -6.925 -5.375 1.00 94.94 102 TYR A C 1
ATOM 837 O O . TYR A 1 102 ? -7.410 -7.544 -4.362 1.00 94.94 102 TYR A O 1
ATOM 845 N N . ASN A 1 103 ? -8.750 -7.301 -6.159 1.00 95.94 103 ASN A N 1
ATOM 846 C CA . ASN A 1 103 ? -9.468 -8.550 -5.950 1.00 95.94 103 ASN A CA 1
ATOM 847 C C . ASN A 1 103 ? -8.525 -9.743 -6.119 1.00 95.94 103 ASN A C 1
ATOM 849 O O . ASN A 1 103 ? -7.453 -9.632 -6.716 1.00 95.94 103 ASN A O 1
ATOM 853 N N . GLU A 1 104 ? -8.946 -10.894 -5.614 1.00 97.19 104 GLU A N 1
ATOM 854 C CA . GLU A 1 104 ? -8.301 -12.167 -5.916 1.00 97.19 104 GLU A CA 1
ATOM 855 C C . GLU A 1 104 ? -8.225 -12.402 -7.435 1.00 97.19 104 GLU A C 1
ATOM 857 O O . GLU A 1 104 ? -9.038 -11.889 -8.210 1.00 97.19 104 GLU A O 1
ATOM 862 N N . ASP A 1 105 ? -7.191 -13.124 -7.866 1.00 97.19 105 ASP A N 1
ATOM 863 C CA . ASP A 1 105 ? -6.951 -13.497 -9.261 1.00 97.19 105 ASP A CA 1
ATOM 864 C C . ASP A 1 105 ? -6.851 -12.343 -10.280 1.00 97.19 105 ASP A C 1
ATOM 866 O O . ASP A 1 105 ? -6.969 -12.538 -11.493 1.00 97.19 105 ASP A O 1
ATOM 870 N N . SER A 1 106 ? -6.544 -11.139 -9.812 1.00 97.50 106 SER A N 1
ATOM 871 C CA . SER A 1 106 ? -6.439 -9.927 -10.618 1.00 97.50 106 SER A CA 1
ATOM 872 C C . SER A 1 106 ? -4.988 -9.597 -10.965 1.00 97.50 106 SER A C 1
ATOM 874 O O . SER A 1 106 ? -4.070 -9.754 -10.160 1.00 97.50 106 SER A O 1
ATOM 876 N N . TYR A 1 107 ? -4.756 -9.104 -12.180 1.00 97.38 107 TYR A N 1
ATOM 877 C CA . TYR A 1 107 ? -3.437 -8.601 -12.562 1.00 97.38 107 TYR A CA 1
ATOM 878 C C . TYR A 1 107 ? -3.242 -7.193 -12.005 1.00 97.38 107 TYR A C 1
ATOM 880 O O . TYR A 1 107 ? -4.019 -6.294 -12.315 1.00 97.38 107 TYR A O 1
ATOM 888 N N . ILE A 1 108 ? -2.188 -7.010 -11.211 1.00 97.44 108 ILE A N 1
ATOM 889 C CA . ILE A 1 108 ? -1.747 -5.687 -10.759 1.00 97.44 108 ILE A CA 1
ATOM 890 C C . ILE A 1 108 ? -1.000 -4.989 -11.898 1.00 97.44 108 ILE A C 1
ATOM 892 O O . ILE A 1 108 ? -1.248 -3.822 -12.184 1.00 97.44 108 ILE A O 1
ATOM 896 N N . VAL A 1 109 ? -0.081 -5.716 -12.539 1.00 97.38 109 VAL A N 1
ATOM 897 C CA . VAL A 1 109 ? 0.687 -5.266 -13.706 1.00 97.38 109 VAL A CA 1
ATOM 898 C C . VAL A 1 109 ? 1.203 -6.483 -14.468 1.00 97.38 109 VAL A C 1
ATOM 900 O O . VAL A 1 109 ? 1.557 -7.498 -13.862 1.00 97.38 109 VAL A O 1
ATOM 903 N N . ARG A 1 110 ? 1.264 -6.414 -15.795 1.00 96.81 110 ARG A N 1
ATOM 904 C CA . ARG A 1 110 ? 1.884 -7.443 -16.636 1.00 96.81 110 ARG A CA 1
ATOM 905 C C . ARG A 1 110 ? 3.288 -7.035 -17.050 1.00 96.81 110 ARG A C 1
ATOM 907 O O . ARG A 1 110 ? 3.634 -5.860 -17.136 1.00 96.81 110 ARG A O 1
ATOM 914 N N . GLN A 1 111 ? 4.107 -8.034 -17.349 1.00 95.62 111 GLN A N 1
ATOM 915 C CA . GLN A 1 111 ? 5.427 -7.800 -17.918 1.00 95.62 111 GLN A CA 1
ATOM 916 C C . GLN A 1 111 ? 5.317 -6.967 -19.206 1.00 95.62 111 GLN A C 1
ATOM 918 O O . GLN A 1 111 ? 4.538 -7.296 -20.097 1.00 95.62 111 GLN A O 1
ATOM 923 N N . GLY A 1 112 ? 6.117 -5.907 -19.298 1.00 94.69 112 GLY A N 1
ATOM 924 C CA . GLY A 1 112 ? 6.122 -4.954 -20.407 1.00 94.69 112 GLY A CA 1
ATOM 925 C C . GLY A 1 112 ? 5.134 -3.794 -20.263 1.00 94.69 112 GLY A C 1
ATOM 926 O O . GLY A 1 112 ? 5.278 -2.810 -20.985 1.00 94.69 112 GLY A O 1
ATOM 927 N N . GLU A 1 113 ? 4.179 -3.852 -19.329 1.00 95.62 113 GLU A N 1
ATOM 928 C CA . GLU A 1 113 ? 3.271 -2.729 -19.074 1.00 95.62 113 GLU A CA 1
ATOM 929 C C . GLU A 1 113 ? 3.982 -1.590 -18.320 1.00 95.62 113 GLU A C 1
ATOM 931 O O . GLU A 1 113 ? 4.926 -1.847 -17.562 1.00 95.62 113 GLU A O 1
ATOM 936 N N . PRO A 1 114 ? 3.554 -0.327 -18.502 1.00 94.69 114 PRO A N 1
ATOM 937 C CA . PRO A 1 114 ? 4.084 0.802 -17.746 1.00 94.69 114 PRO A CA 1
ATOM 938 C C . PRO A 1 114 ? 3.867 0.647 -16.235 1.00 94.69 114 PRO A C 1
ATOM 940 O O . PRO A 1 114 ? 2.763 0.362 -15.777 1.00 94.69 114 PRO A O 1
ATOM 943 N N . LEU A 1 115 ? 4.913 0.902 -15.453 1.00 94.25 115 LEU A N 1
ATOM 944 C CA . LEU A 1 115 ? 4.852 1.034 -14.002 1.00 94.25 115 LEU A CA 1
ATOM 945 C C . LEU A 1 115 ? 4.559 2.491 -13.656 1.00 94.25 115 LEU A C 1
ATOM 947 O O . LEU A 1 115 ? 5.455 3.330 -13.643 1.00 94.25 115 LEU A O 1
ATOM 951 N N . ASP A 1 116 ? 3.298 2.794 -13.370 1.00 94.38 116 ASP A N 1
ATOM 952 C CA . ASP A 1 116 ? 2.824 4.137 -13.023 1.00 94.38 116 ASP A CA 1
ATOM 953 C C . ASP A 1 116 ? 2.631 4.350 -11.511 1.00 94.38 116 ASP A C 1
ATOM 955 O O . ASP A 1 116 ? 2.157 5.410 -11.087 1.00 94.38 116 ASP A O 1
ATOM 959 N N . ARG A 1 117 ? 2.997 3.355 -10.695 1.00 95.62 117 ARG A N 1
ATOM 960 C CA . ARG A 1 117 ? 2.884 3.392 -9.233 1.00 95.62 117 ARG A CA 1
ATOM 961 C C . ARG A 1 117 ? 3.932 2.526 -8.526 1.00 95.62 117 ARG A C 1
ATOM 963 O O . ARG A 1 117 ? 4.281 1.450 -9.007 1.00 95.62 117 ARG A O 1
ATOM 970 N N . LEU A 1 118 ? 4.377 2.985 -7.359 1.00 96.94 118 LEU A N 1
ATOM 971 C CA . LEU A 1 118 ? 5.029 2.169 -6.330 1.00 96.94 118 LEU A CA 1
ATOM 972 C C . LEU A 1 118 ? 3.933 1.655 -5.391 1.00 96.94 118 LEU A C 1
ATOM 974 O O . LEU A 1 118 ? 3.152 2.462 -4.888 1.00 96.94 118 LEU A O 1
ATOM 978 N N . LEU A 1 119 ? 3.865 0.343 -5.162 1.00 97.75 119 LEU A N 1
ATOM 979 C CA . LEU A 1 119 ? 2.900 -0.272 -4.242 1.00 97.75 119 LEU A CA 1
ATOM 980 C C . LEU A 1 119 ? 3.604 -0.826 -3.013 1.00 97.75 119 LEU A C 1
ATOM 982 O O . LEU A 1 119 ? 4.574 -1.566 -3.151 1.00 97.75 119 LEU A O 1
ATOM 986 N N . LEU A 1 120 ? 3.062 -0.521 -1.839 1.00 97.75 120 LEU A N 1
ATOM 987 C CA . LEU A 1 120 ? 3.478 -1.051 -0.544 1.00 97.75 120 LEU A CA 1
ATOM 988 C C . LEU A 1 120 ? 2.400 -2.013 -0.040 1.00 97.75 120 LEU A C 1
ATOM 990 O O . LEU A 1 120 ? 1.276 -1.585 0.220 1.00 97.75 120 LEU A O 1
ATOM 994 N N . PHE A 1 121 ? 2.720 -3.298 0.075 1.00 96.94 121 PHE A N 1
ATOM 995 C CA . PHE A 1 121 ? 1.755 -4.336 0.433 1.00 96.94 121 PHE A CA 1
ATOM 996 C C . PHE A 1 121 ? 1.546 -4.358 1.944 1.00 96.94 121 PHE A C 1
ATOM 998 O O . PHE A 1 121 ? 2.505 -4.518 2.703 1.00 96.94 121 PHE A O 1
ATOM 1005 N N . THR A 1 122 ? 0.289 -4.249 2.372 1.00 95.00 122 THR A N 1
ATOM 1006 C CA . THR A 1 122 ? -0.094 -4.318 3.789 1.00 95.00 122 THR A CA 1
ATOM 1007 C C . THR A 1 122 ? -0.914 -5.561 4.106 1.00 95.00 122 THR A C 1
ATOM 1009 O O . THR A 1 122 ? -0.866 -6.030 5.239 1.00 95.00 122 THR A O 1
ATOM 1012 N N . GLN A 1 123 ? -1.636 -6.129 3.135 1.00 93.81 123 GLN A N 1
ATOM 1013 C CA . GLN A 1 123 ? -2.385 -7.379 3.293 1.00 93.81 123 GLN A CA 1
ATOM 1014 C C . GLN A 1 123 ? -2.413 -8.188 1.992 1.00 93.81 123 GLN A C 1
ATOM 1016 O O . GLN A 1 123 ? -2.323 -7.637 0.895 1.00 93.81 123 GLN A O 1
ATOM 1021 N N . GLY A 1 124 ? -2.627 -9.496 2.130 1.00 95.12 124 GLY A N 1
ATOM 1022 C CA . GLY A 1 124 ? -2.797 -10.417 1.011 1.00 95.12 124 GLY A CA 1
ATOM 1023 C C . GLY A 1 124 ? -1.493 -10.929 0.405 1.00 95.12 124 GLY A C 1
ATOM 1024 O O . GLY A 1 124 ? -0.397 -10.634 0.885 1.00 95.12 124 GLY A O 1
ATOM 1025 N N . ILE A 1 125 ? -1.650 -11.738 -0.642 1.00 97.62 125 ILE A N 1
ATOM 1026 C CA . ILE A 1 125 ? -0.573 -12.435 -1.343 1.00 97.62 125 ILE A CA 1
ATOM 1027 C C . ILE A 1 125 ? -0.729 -12.212 -2.848 1.00 97.62 125 ILE A C 1
ATOM 1029 O O . ILE A 1 125 ? -1.827 -12.333 -3.399 1.00 97.62 125 ILE A O 1
ATOM 1033 N N . ALA A 1 126 ? 0.377 -11.929 -3.530 1.00 98.38 126 ALA A N 1
ATOM 1034 C CA . ALA A 1 126 ? 0.463 -11.895 -4.984 1.00 98.38 126 ALA A CA 1
ATOM 1035 C C . ALA A 1 126 ? 1.648 -12.721 -5.490 1.00 98.38 126 ALA A C 1
ATOM 1037 O O . ALA A 1 126 ? 2.671 -12.838 -4.829 1.00 98.38 126 ALA A O 1
ATOM 1038 N N . TRP A 1 127 ? 1.523 -13.259 -6.697 1.00 97.81 127 TRP A N 1
ATOM 1039 C CA . TRP A 1 127 ? 2.591 -13.955 -7.398 1.00 97.81 127 TRP A CA 1
ATOM 1040 C C . TRP A 1 127 ? 3.278 -13.027 -8.385 1.00 97.81 127 TRP A C 1
ATOM 1042 O O . TRP A 1 127 ? 2.627 -12.423 -9.241 1.00 97.81 127 TRP A O 1
ATOM 1052 N N . LYS A 1 128 ? 4.605 -12.980 -8.311 1.00 97.00 128 LYS A N 1
ATOM 1053 C CA . LYS A 1 128 ? 5.479 -12.312 -9.270 1.00 97.00 128 LYS A CA 1
ATOM 1054 C C . LYS A 1 128 ? 6.207 -13.347 -10.114 1.00 97.00 128 LYS A C 1
ATOM 1056 O O . LYS A 1 128 ? 6.877 -14.228 -9.587 1.00 97.00 128 LYS A O 1
ATOM 1061 N N . PHE A 1 129 ? 6.084 -13.241 -11.430 1.00 96.38 129 PHE A N 1
ATOM 1062 C CA . PHE A 1 129 ? 6.709 -14.174 -12.365 1.00 96.38 129 PHE A CA 1
ATOM 1063 C C . PHE A 1 129 ? 6.961 -13.522 -13.724 1.00 96.38 129 PHE A C 1
ATOM 1065 O O . PHE A 1 129 ? 6.324 -12.538 -14.100 1.00 96.38 129 PHE A O 1
ATOM 1072 N N . THR A 1 130 ? 7.877 -14.098 -14.491 1.00 95.19 130 THR A N 1
ATOM 1073 C CA . THR A 1 130 ? 8.220 -13.656 -15.847 1.00 95.19 130 THR A CA 1
ATOM 1074 C C . THR A 1 130 ? 7.741 -14.702 -16.836 1.00 95.19 130 THR A C 1
ATOM 1076 O O . THR A 1 130 ? 7.914 -15.898 -16.607 1.00 95.19 130 THR A O 1
ATOM 1079 N N . THR A 1 131 ? 7.157 -14.268 -17.951 1.00 91.19 131 THR A N 1
ATOM 1080 C CA . THR A 1 131 ? 6.791 -15.167 -19.051 1.00 91.19 131 THR A CA 1
ATOM 1081 C C . THR A 1 131 ? 7.682 -14.867 -20.242 1.00 91.19 131 THR A C 1
ATOM 1083 O O . THR A 1 131 ? 7.813 -13.723 -20.670 1.00 91.19 131 THR A O 1
ATOM 1086 N N . THR A 1 132 ? 8.317 -15.899 -20.786 1.00 88.56 132 THR A N 1
ATOM 1087 C CA . THR A 1 132 ? 9.164 -15.776 -21.971 1.00 88.56 132 THR A CA 1
ATOM 1088 C C . THR A 1 132 ? 8.627 -16.651 -23.088 1.00 88.56 132 THR A C 1
ATOM 1090 O O . THR A 1 132 ? 8.260 -17.808 -22.875 1.00 88.56 132 THR A O 1
ATOM 1093 N N . ILE A 1 133 ? 8.591 -16.086 -24.292 1.00 86.75 133 ILE A N 1
ATOM 1094 C CA . ILE A 1 133 ? 8.238 -16.806 -25.511 1.00 86.75 133 ILE A CA 1
ATOM 1095 C C . ILE A 1 133 ? 9.524 -16.992 -26.304 1.00 86.75 133 ILE A C 1
ATOM 1097 O O . ILE A 1 133 ? 10.132 -16.022 -26.756 1.00 86.75 133 ILE A O 1
ATOM 1101 N N . ARG A 1 134 ? 9.967 -18.241 -26.459 1.00 85.44 134 ARG A N 1
ATOM 1102 C CA . ARG A 1 134 ? 11.151 -18.583 -27.255 1.00 85.44 134 ARG A CA 1
ATOM 1103 C C . ARG A 1 134 ? 10.772 -19.622 -28.296 1.00 85.44 134 ARG A C 1
ATOM 1105 O O . ARG A 1 134 ? 10.362 -20.721 -27.946 1.00 85.44 134 ARG A O 1
ATOM 1112 N N . ARG A 1 135 ? 10.943 -19.278 -29.579 1.00 87.00 135 ARG A N 1
ATOM 1113 C CA . ARG A 1 135 ? 10.652 -20.164 -30.727 1.00 87.00 135 ARG A CA 1
ATOM 1114 C C . ARG A 1 135 ? 9.239 -20.776 -30.682 1.00 87.00 135 ARG A C 1
ATOM 1116 O O . ARG A 1 135 ? 9.067 -21.953 -30.958 1.00 87.00 135 ARG A O 1
ATOM 1123 N N . GLY A 1 136 ? 8.241 -19.979 -30.300 1.00 84.69 136 GLY A N 1
ATOM 1124 C CA . GLY A 1 136 ? 6.845 -20.423 -30.192 1.00 84.69 136 GLY A CA 1
ATOM 1125 C C . GLY A 1 136 ? 6.495 -21.165 -28.896 1.00 84.69 136 GLY A C 1
ATOM 1126 O O . GLY A 1 136 ? 5.316 -21.350 -28.618 1.00 84.69 136 GLY A O 1
ATOM 1127 N N . THR A 1 137 ? 7.475 -21.527 -28.062 1.00 85.44 137 THR A N 1
ATOM 1128 C CA . THR A 1 137 ? 7.226 -22.122 -26.743 1.00 85.44 137 THR A CA 1
ATOM 1129 C C . THR A 1 137 ? 7.076 -21.031 -25.688 1.00 85.44 137 THR A C 1
ATOM 1131 O O . THR A 1 137 ? 7.974 -20.201 -25.514 1.00 85.44 137 THR A O 1
ATOM 1134 N N . VAL A 1 138 ? 5.956 -21.052 -24.964 1.00 87.81 138 VAL A N 1
ATOM 1135 C CA . VAL A 1 138 ? 5.718 -20.206 -23.788 1.00 87.81 138 VAL A CA 1
ATOM 1136 C C . VAL A 1 138 ? 6.257 -20.926 -22.555 1.00 87.81 138 VAL A C 1
ATOM 1138 O O . VAL A 1 138 ? 5.921 -22.082 -22.315 1.00 87.81 138 VAL A O 1
ATOM 1141 N N . SER A 1 139 ? 7.096 -20.249 -21.776 1.00 87.31 139 SER A N 1
ATOM 1142 C CA . SER A 1 139 ? 7.588 -20.748 -20.490 1.00 87.31 139 SER A CA 1
ATOM 1143 C C . SER A 1 139 ? 7.530 -19.647 -19.440 1.00 87.31 139 SER A C 1
ATOM 1145 O O . SER A 1 139 ? 7.774 -18.476 -19.748 1.00 87.31 139 SER A O 1
ATOM 1147 N N . SER A 1 140 ? 7.211 -20.020 -18.205 1.00 88.06 140 SER A N 1
ATOM 1148 C CA . SER A 1 140 ? 7.149 -19.100 -17.070 1.00 88.06 140 SER A CA 1
ATOM 1149 C C . SER A 1 140 ? 8.250 -19.425 -16.069 1.00 88.06 140 SER A C 1
ATOM 1151 O O . SER A 1 140 ? 8.612 -20.589 -15.889 1.00 88.06 140 SER A O 1
ATOM 1153 N N . SER A 1 141 ? 8.797 -18.393 -15.431 1.00 89.94 141 SER A N 1
ATOM 1154 C CA . SER A 1 141 ? 9.696 -18.574 -14.293 1.00 89.94 141 SER A CA 1
ATOM 1155 C C . SER A 1 141 ? 8.953 -19.199 -13.112 1.00 89.94 141 SER A C 1
ATOM 1157 O O . SER A 1 141 ? 7.721 -19.181 -13.055 1.00 89.94 141 SER A O 1
ATOM 1159 N N . GLN A 1 142 ? 9.706 -19.679 -12.123 1.00 91.25 142 GLN A N 1
ATOM 1160 C CA . GLN A 1 142 ? 9.133 -19.934 -10.807 1.00 91.25 142 GLN A CA 1
ATOM 1161 C C . GLN A 1 142 ? 8.507 -18.637 -10.269 1.00 91.25 142 GLN A C 1
ATOM 1163 O O . GLN A 1 142 ? 9.082 -17.556 -10.431 1.00 91.25 142 GLN A O 1
ATOM 1168 N N . GLY A 1 143 ? 7.309 -18.750 -9.695 1.00 91.00 143 GLY A N 1
ATOM 1169 C CA . GLY A 1 143 ? 6.625 -17.632 -9.058 1.00 91.00 143 GLY A CA 1
ATOM 1170 C C . GLY A 1 143 ? 7.245 -17.309 -7.702 1.00 91.00 143 GLY A C 1
ATOM 1171 O O . GLY A 1 143 ? 7.479 -18.205 -6.895 1.00 91.00 143 GLY A O 1
ATOM 1172 N N . GLU A 1 144 ? 7.495 -16.028 -7.466 1.00 96.19 144 GLU A N 1
ATOM 1173 C CA . GLU A 1 144 ? 7.905 -1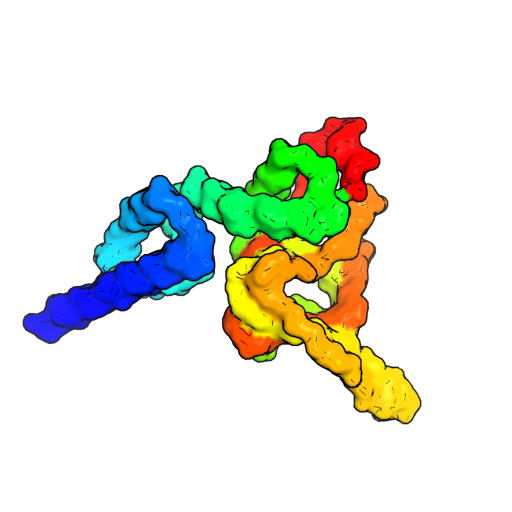5.468 -6.180 1.00 96.19 144 GLU A CA 1
ATOM 1174 C C . GLU A 1 144 ? 6.668 -14.903 -5.467 1.00 96.19 144 GLU A C 1
ATOM 1176 O O . GLU A 1 144 ? 5.867 -14.197 -6.088 1.00 96.19 144 GLU A O 1
ATOM 1181 N N . SER A 1 145 ? 6.494 -15.230 -4.184 1.00 96.88 145 SER A N 1
ATOM 1182 C CA . SER A 1 145 ? 5.403 -14.691 -3.361 1.00 96.88 145 SER A CA 1
ATOM 1183 C C . SER A 1 145 ? 5.724 -13.257 -2.943 1.00 96.88 145 SER A C 1
ATOM 1185 O O . SER A 1 145 ? 6.824 -12.974 -2.471 1.00 96.88 145 SER A O 1
ATOM 1187 N N . ILE A 1 146 ? 4.760 -12.356 -3.102 1.00 97.00 146 ILE A N 1
ATOM 1188 C CA . ILE A 1 146 ? 4.774 -10.993 -2.575 1.00 97.00 146 ILE A CA 1
ATOM 1189 C C . ILE A 1 146 ? 3.692 -10.912 -1.510 1.00 97.00 146 ILE A C 1
ATOM 1191 O O . ILE A 1 146 ? 2.508 -11.079 -1.797 1.00 97.00 146 ILE A O 1
ATOM 1195 N N . GLU A 1 147 ? 4.112 -10.622 -0.287 1.00 95.62 147 GLU A N 1
ATOM 1196 C CA . GLU A 1 147 ? 3.251 -10.634 0.896 1.00 95.62 147 GLU A CA 1
ATOM 1197 C C . GLU A 1 147 ? 3.291 -9.285 1.616 1.00 95.62 147 GLU A C 1
ATOM 1199 O O . GLU A 1 147 ? 4.071 -8.395 1.261 1.00 95.62 147 GLU A O 1
ATOM 1204 N N . ASN A 1 148 ? 2.496 -9.149 2.679 1.00 93.31 148 ASN A N 1
ATOM 1205 C CA . ASN A 1 148 ? 2.582 -8.016 3.598 1.00 93.31 148 ASN A CA 1
ATOM 1206 C C . ASN A 1 148 ? 4.045 -7.720 3.978 1.00 93.31 148 ASN A C 1
ATOM 1208 O O . ASN A 1 148 ? 4.789 -8.612 4.389 1.00 93.31 148 ASN A O 1
ATOM 1212 N N . GLY A 1 149 ? 4.461 -6.463 3.844 1.00 93.00 149 GLY A N 1
ATOM 1213 C CA . GLY A 1 149 ? 5.835 -6.059 4.113 1.00 93.00 149 GLY A CA 1
ATOM 1214 C C . GLY A 1 149 ? 6.695 -5.840 2.871 1.00 93.00 149 GLY A C 1
ATOM 1215 O O . GLY A 1 149 ? 7.773 -5.260 3.011 1.00 93.00 149 GLY A O 1
ATOM 1216 N N . HIS A 1 150 ? 6.237 -6.289 1.699 1.00 96.31 150 HIS A N 1
ATOM 1217 C CA . HIS A 1 150 ? 6.936 -6.159 0.419 1.00 96.31 150 HIS A CA 1
ATOM 1218 C C . HIS A 1 150 ? 6.413 -4.978 -0.411 1.00 96.31 150 HIS A C 1
ATOM 1220 O O . HIS A 1 150 ? 5.415 -4.336 -0.078 1.00 96.31 150 HIS A O 1
ATOM 1226 N N . PHE A 1 151 ? 7.100 -4.686 -1.514 1.00 96.69 151 PHE A N 1
ATOM 1227 C CA . PHE A 1 151 ? 6.744 -3.611 -2.433 1.00 96.69 151 PHE A CA 1
ATOM 1228 C C . PHE A 1 151 ? 7.041 -3.984 -3.890 1.00 96.69 151 PHE A C 1
ATOM 1230 O O . PHE A 1 151 ? 7.857 -4.864 -4.166 1.00 96.69 151 PHE A O 1
ATOM 1237 N N . ILE A 1 152 ? 6.399 -3.290 -4.834 1.00 96.56 152 ILE A N 1
ATOM 1238 C CA . ILE A 1 152 ? 6.728 -3.352 -6.268 1.00 96.56 152 ILE A CA 1
ATOM 1239 C C . ILE A 1 152 ? 6.753 -1.957 -6.883 1.00 96.56 152 ILE A C 1
ATOM 1241 O O . ILE A 1 152 ? 6.150 -1.032 -6.352 1.00 96.56 152 ILE A O 1
ATOM 1245 N N . GLY A 1 153 ? 7.386 -1.819 -8.048 1.00 94.94 153 GLY A N 1
ATOM 1246 C CA . GLY A 1 153 ? 7.405 -0.550 -8.780 1.00 94.94 153 GLY A CA 1
ATOM 1247 C C . GLY A 1 153 ? 8.504 0.411 -8.327 1.00 94.94 153 GLY A C 1
ATOM 1248 O O . GLY A 1 153 ? 8.440 1.591 -8.641 1.00 94.94 153 GLY A O 1
ATOM 1249 N N . GLU A 1 154 ? 9.536 -0.078 -7.631 1.00 93.38 154 GLU A N 1
ATOM 1250 C CA . GLU A 1 154 ? 10.675 0.736 -7.175 1.00 93.38 154 GLU A CA 1
ATOM 1251 C C . GLU A 1 154 ? 11.354 1.521 -8.308 1.00 93.38 154 GLU A C 1
ATOM 1253 O O . GLU A 1 154 ? 11.771 2.659 -8.104 1.00 93.38 154 GLU A O 1
ATOM 1258 N N . ALA A 1 155 ? 11.392 0.964 -9.524 1.00 92.12 155 ALA A N 1
ATOM 1259 C CA . ALA A 1 155 ? 11.919 1.648 -10.706 1.00 92.12 155 ALA A CA 1
ATOM 1260 C C . ALA A 1 155 ? 11.261 3.021 -10.959 1.00 92.12 155 ALA A C 1
ATOM 1262 O O . ALA A 1 155 ? 11.869 3.890 -11.585 1.00 92.12 155 ALA A O 1
ATOM 1263 N N . LEU A 1 156 ? 10.041 3.240 -10.453 1.00 92.19 156 LEU A N 1
ATOM 1264 C CA . LEU A 1 156 ? 9.359 4.526 -10.531 1.00 92.19 156 LEU A CA 1
ATOM 1265 C C . LEU A 1 156 ? 10.086 5.632 -9.751 1.00 92.19 156 LEU A C 1
ATOM 1267 O O . LEU A 1 156 ? 10.069 6.779 -10.189 1.00 92.19 156 LEU A O 1
ATOM 1271 N N . LEU A 1 157 ? 10.749 5.311 -8.636 1.00 90.81 157 LEU A N 1
ATOM 1272 C CA . LEU A 1 157 ? 11.501 6.293 -7.846 1.00 90.81 157 LEU A CA 1
ATOM 1273 C C . LEU A 1 157 ? 12.692 6.840 -8.644 1.00 90.81 157 LEU A C 1
ATOM 1275 O O . LEU A 1 157 ? 12.841 8.054 -8.783 1.00 90.81 157 LEU A O 1
ATOM 1279 N N . VAL A 1 158 ? 13.453 5.944 -9.280 1.00 87.12 158 VAL A N 1
ATOM 1280 C CA . VAL A 1 158 ? 14.573 6.294 -10.173 1.00 87.12 158 VAL A CA 1
ATOM 1281 C C . VAL A 1 158 ? 14.089 7.102 -11.383 1.00 87.12 158 VAL A C 1
ATOM 1283 O O . VAL A 1 158 ? 14.742 8.049 -11.830 1.00 87.12 158 VAL A O 1
ATOM 1286 N N . TRP A 1 159 ? 12.919 6.757 -11.925 1.00 89.31 159 TRP A N 1
ATOM 1287 C CA . TRP A 1 159 ? 12.296 7.528 -12.998 1.00 89.31 159 TRP A CA 1
ATOM 1288 C C . TRP A 1 159 ? 11.877 8.934 -12.542 1.00 89.31 159 TRP A C 1
ATOM 1290 O O . TRP A 1 159 ? 12.117 9.897 -13.269 1.00 89.31 159 TRP A O 1
ATOM 1300 N N . GLY A 1 160 ? 11.295 9.083 -11.348 1.00 84.25 160 GLY A N 1
ATOM 1301 C CA . GLY A 1 160 ? 10.843 10.377 -10.823 1.00 84.25 160 GLY A CA 1
ATOM 1302 C C . GLY A 1 160 ? 11.995 11.368 -10.634 1.00 84.25 160 GLY A C 1
ATOM 1303 O O . GLY A 1 160 ? 11.844 12.569 -10.889 1.00 84.25 160 GLY A O 1
ATOM 1304 N N . TYR A 1 161 ? 13.177 10.857 -10.286 1.00 74.81 161 TYR A N 1
ATOM 1305 C CA . TYR A 1 161 ? 14.412 11.635 -10.239 1.00 74.81 161 TYR A CA 1
ATOM 1306 C C . TYR A 1 161 ? 14.805 12.178 -11.624 1.00 74.81 161 TYR A C 1
ATOM 1308 O O . TYR A 1 161 ? 14.979 13.387 -11.798 1.00 74.81 161 TYR A O 1
ATOM 1316 N N . ASN A 1 162 ? 14.859 11.310 -12.637 1.00 77.19 162 ASN A N 1
ATOM 1317 C CA . ASN A 1 162 ? 15.421 11.648 -13.950 1.00 77.19 162 ASN A CA 1
ATOM 1318 C C . ASN A 1 162 ? 14.433 12.306 -14.923 1.00 77.19 162 ASN A C 1
ATOM 1320 O O . ASN A 1 162 ? 14.848 13.001 -15.849 1.00 77.19 162 ASN A O 1
ATOM 1324 N N . SER A 1 163 ? 13.131 12.063 -14.772 1.00 75.00 163 SER A N 1
ATOM 1325 C CA . SER A 1 163 ? 12.155 12.419 -15.801 1.00 75.00 163 SER A CA 1
ATOM 1326 C C . SER A 1 163 ? 11.449 13.750 -15.549 1.00 75.00 163 SER A C 1
ATOM 1328 O O . SER A 1 163 ? 11.080 14.104 -14.427 1.00 75.00 163 SER A O 1
ATOM 1330 N N . SER A 1 164 ? 11.191 14.468 -16.641 1.00 68.38 164 SER A N 1
ATOM 1331 C CA . SER A 1 164 ? 10.337 15.656 -16.707 1.00 68.38 164 SER A CA 1
ATOM 1332 C C . SER A 1 164 ? 8.946 15.364 -17.297 1.00 68.38 164 SER A C 1
ATOM 1334 O O . SER A 1 164 ? 8.009 16.121 -17.053 1.00 68.38 164 SER A O 1
ATOM 1336 N N . SER A 1 165 ? 8.728 14.222 -17.969 1.00 76.69 165 SER A N 1
ATOM 1337 C CA . SER A 1 165 ? 7.465 13.869 -18.659 1.00 76.69 165 SER A CA 1
ATOM 1338 C C . SER A 1 165 ? 6.829 12.588 -18.107 1.00 76.69 165 SER A C 1
ATOM 1340 O O . SER A 1 165 ? 7.532 11.771 -17.540 1.00 76.69 165 SER A O 1
ATOM 1342 N N . LEU A 1 166 ? 5.497 12.448 -18.177 1.00 77.88 166 LEU A N 1
ATOM 1343 C CA . LEU A 1 166 ? 4.778 11.202 -17.831 1.00 77.88 166 LEU A CA 1
ATOM 1344 C C . LEU A 1 166 ? 4.801 10.173 -18.977 1.00 77.88 166 LEU A C 1
ATOM 1346 O O . LEU A 1 166 ? 4.352 9.048 -18.804 1.00 77.88 166 LEU A O 1
ATOM 1350 N N . SER A 1 167 ? 5.331 10.546 -20.143 1.00 80.62 167 SER A N 1
ATOM 1351 C CA . SER A 1 167 ? 5.306 9.727 -21.361 1.00 80.62 167 SER A CA 1
ATOM 1352 C C . SER A 1 167 ? 6.370 8.624 -21.423 1.00 80.62 167 SER A C 1
ATOM 1354 O O . SER A 1 167 ? 6.378 7.857 -22.378 1.00 80.62 167 SER A O 1
ATOM 1356 N N . ASN A 1 168 ? 7.287 8.551 -20.457 1.00 87.50 168 ASN A N 1
ATOM 1357 C CA . ASN A 1 168 ? 8.446 7.647 -20.467 1.00 87.50 168 ASN A CA 1
ATOM 1358 C C . ASN A 1 168 ? 8.549 6.807 -19.184 1.00 87.50 168 ASN A C 1
ATOM 1360 O O . ASN A 1 168 ? 9.645 6.615 -18.657 1.00 87.50 168 ASN A O 1
ATOM 1364 N N . LEU A 1 169 ? 7.411 6.365 -18.646 1.00 92.12 169 LEU A N 1
ATOM 1365 C CA . LEU A 1 169 ? 7.386 5.511 -17.459 1.00 92.12 169 LEU A CA 1
ATOM 1366 C C . LEU A 1 169 ? 8.234 4.244 -17.662 1.00 92.12 169 LEU A C 1
ATOM 1368 O O . LEU A 1 169 ? 8.272 3.704 -18.773 1.00 92.12 169 LEU A O 1
ATOM 1372 N N . PRO A 1 170 ? 8.890 3.744 -16.599 1.00 93.50 170 PRO A N 1
ATOM 1373 C CA . PRO A 1 170 ? 9.580 2.466 -16.662 1.00 93.50 170 PRO A CA 1
ATOM 1374 C C . PRO A 1 170 ? 8.570 1.352 -16.943 1.00 93.50 170 PRO A C 1
ATOM 1376 O O . PRO A 1 170 ? 7.405 1.445 -16.560 1.00 93.50 170 PRO A O 1
ATOM 1379 N N . THR A 1 171 ? 9.006 0.283 -17.597 1.00 94.81 171 THR A N 1
ATOM 1380 C CA . THR A 1 171 ? 8.162 -0.888 -17.853 1.00 94.81 171 THR A CA 1
ATOM 1381 C C . THR A 1 171 ? 8.402 -1.966 -16.807 1.00 94.81 171 THR A C 1
ATOM 1383 O O . THR A 1 171 ? 9.502 -2.102 -16.265 1.00 94.81 171 THR A O 1
ATOM 1386 N N . SER A 1 172 ? 7.367 -2.748 -16.507 1.00 95.88 172 SER A N 1
ATOM 1387 C CA . SER A 1 172 ? 7.481 -3.836 -15.544 1.00 95.88 172 SER A CA 1
ATOM 1388 C C . SER A 1 172 ? 8.288 -4.996 -16.131 1.00 95.88 172 SER A C 1
ATOM 1390 O O . SER A 1 172 ? 7.912 -5.533 -17.176 1.00 95.88 172 SER A O 1
ATOM 1392 N N . PRO A 1 173 ? 9.357 -5.465 -15.463 1.00 93.75 173 PRO A N 1
ATOM 1393 C CA . PRO A 1 173 ? 10.086 -6.648 -15.910 1.00 93.75 173 PRO A CA 1
ATOM 1394 C C . PRO A 1 173 ? 9.346 -7.959 -15.605 1.00 93.75 173 PRO A C 1
ATOM 1396 O O . PRO A 1 173 ? 9.703 -9.000 -16.152 1.00 93.75 173 PRO A O 1
ATOM 1399 N N . HIS A 1 174 ? 8.314 -7.914 -14.756 1.00 95.50 174 HIS A N 1
ATOM 1400 C CA . HIS A 1 174 ? 7.573 -9.083 -14.288 1.00 95.50 174 HIS A CA 1
ATOM 1401 C C . HIS A 1 174 ? 6.068 -8.864 -14.425 1.00 95.50 174 HIS A C 1
ATOM 1403 O O . HIS A 1 174 ? 5.573 -7.737 -14.454 1.00 95.50 174 HIS A O 1
ATOM 1409 N N . THR A 1 175 ? 5.334 -9.963 -14.453 1.00 97.06 175 THR A N 1
ATOM 1410 C CA . THR A 1 175 ? 3.896 -9.975 -14.216 1.00 97.06 175 THR A CA 1
ATOM 1411 C C . THR A 1 175 ? 3.644 -10.171 -12.728 1.00 97.06 175 THR A C 1
ATOM 1413 O O . THR A 1 175 ? 4.274 -11.026 -12.110 1.00 97.06 175 THR A O 1
ATOM 1416 N N . VAL A 1 176 ? 2.723 -9.391 -12.167 1.00 98.00 176 VAL A N 1
ATOM 1417 C CA . VAL A 1 176 ? 2.250 -9.518 -10.789 1.00 98.00 176 VAL A CA 1
ATOM 1418 C C . VAL A 1 176 ? 0.746 -9.763 -10.815 1.00 98.00 176 VAL A C 1
ATOM 1420 O O . VAL A 1 176 ? -0.021 -8.924 -11.296 1.00 98.00 176 VAL A O 1
ATOM 1423 N N . LYS A 1 177 ? 0.328 -10.925 -10.312 1.00 97.88 177 LYS A N 1
ATOM 1424 C CA . LYS A 1 177 ? -1.075 -11.344 -10.231 1.00 97.88 177 LYS A CA 1
ATOM 1425 C C . LYS A 1 177 ? -1.413 -11.675 -8.783 1.00 97.88 177 LYS A C 1
ATOM 1427 O O . LYS A 1 177 ? -0.663 -12.402 -8.140 1.00 97.88 177 LYS A O 1
ATOM 1432 N N . THR A 1 178 ? -2.515 -11.160 -8.264 1.00 98.38 178 THR A N 1
ATOM 1433 C CA . THR A 1 178 ? -2.963 -11.473 -6.908 1.00 98.38 178 THR A CA 1
ATOM 1434 C C . THR A 1 178 ? -3.366 -12.941 -6.780 1.00 98.38 178 THR A C 1
ATOM 1436 O O . THR A 1 178 ? -3.910 -13.539 -7.709 1.00 98.38 178 THR A O 1
ATOM 1439 N N . HIS A 1 179 ? -3.064 -13.527 -5.624 1.00 97.75 179 HIS A N 1
ATOM 1440 C CA . HIS A 1 179 ? -3.515 -14.859 -5.225 1.00 97.75 179 HIS A CA 1
ATOM 1441 C C . HIS A 1 179 ? -4.672 -14.790 -4.229 1.00 97.75 179 HIS A C 1
ATOM 1443 O O . HIS A 1 179 ? -5.516 -15.667 -4.225 1.00 97.75 179 HIS A O 1
ATOM 1449 N N . THR A 1 180 ? -4.714 -13.743 -3.407 1.00 97.25 180 THR A N 1
ATOM 1450 C CA . THR A 1 180 ? -5.830 -13.407 -2.513 1.00 97.25 180 THR A CA 1
ATOM 1451 C C . THR A 1 180 ? -6.280 -11.976 -2.800 1.00 97.25 180 THR A C 1
ATOM 1453 O O . THR A 1 180 ? -5.616 -11.264 -3.555 1.00 97.25 180 THR A O 1
ATOM 1456 N N . LYS A 1 181 ? -7.335 -11.481 -2.140 1.00 94.62 181 LYS A N 1
ATOM 1457 C CA . LYS A 1 181 ? -7.537 -10.024 -2.039 1.00 94.62 181 LYS A CA 1
ATOM 1458 C C . LYS A 1 181 ? -6.263 -9.380 -1.468 1.00 94.62 181 LYS A C 1
ATOM 1460 O O . LYS A 1 181 ? -5.714 -9.884 -0.484 1.00 94.62 181 LYS A O 1
ATOM 1465 N N . VAL A 1 182 ? -5.786 -8.312 -2.101 1.00 95.50 182 VAL A N 1
ATOM 1466 C CA . VAL A 1 182 ? -4.601 -7.545 -1.690 1.00 95.50 182 VAL A CA 1
ATOM 1467 C C . VAL A 1 182 ? -5.033 -6.141 -1.304 1.00 95.50 182 VAL A C 1
ATOM 1469 O O . VAL A 1 182 ? -5.766 -5.491 -2.047 1.00 95.50 182 VAL A O 1
ATOM 1472 N N . GLU A 1 183 ? -4.529 -5.665 -0.168 1.00 94.31 183 GLU A N 1
ATOM 1473 C CA . GLU A 1 183 ? -4.598 -4.257 0.224 1.00 94.31 183 GLU A CA 1
ATOM 1474 C C . GLU A 1 183 ? -3.182 -3.686 0.221 1.00 94.31 183 GLU A C 1
ATOM 1476 O O . GLU A 1 183 ? -2.229 -4.316 0.699 1.00 94.31 183 GLU A O 1
ATOM 1481 N N . ALA A 1 184 ? -3.041 -2.499 -0.357 1.00 95.94 184 ALA A N 1
ATOM 1482 C CA . ALA A 1 184 ? -1.761 -1.835 -0.505 1.00 95.94 184 ALA A CA 1
ATOM 1483 C C . ALA A 1 184 ? -1.919 -0.313 -0.465 1.00 95.94 184 ALA A C 1
ATOM 1485 O O . ALA A 1 184 ? -3.017 0.234 -0.568 1.00 95.94 184 ALA A O 1
ATOM 1486 N N . PHE A 1 185 ? -0.792 0.381 -0.363 1.00 96.19 185 PHE A N 1
ATOM 1487 C CA . PHE A 1 185 ? -0.717 1.822 -0.561 1.00 96.19 185 PHE A CA 1
ATOM 1488 C C . PHE A 1 185 ? 0.078 2.145 -1.819 1.00 96.19 185 PHE A C 1
ATOM 1490 O O . PHE A 1 185 ? 1.177 1.628 -2.015 1.00 96.19 185 PHE A O 1
ATOM 1497 N N . ALA A 1 186 ? -0.479 3.010 -2.661 1.00 96.81 186 ALA A N 1
ATOM 1498 C CA . ALA A 1 186 ? 0.103 3.420 -3.927 1.00 96.81 186 ALA A CA 1
ATOM 1499 C C . ALA A 1 186 ? 0.671 4.839 -3.852 1.00 96.81 186 ALA A C 1
ATOM 1501 O O . ALA A 1 186 ? -0.048 5.779 -3.506 1.00 96.81 186 ALA A O 1
ATOM 1502 N N . LEU A 1 187 ? 1.930 5.002 -4.259 1.00 96.19 187 LEU A N 1
ATOM 1503 C CA . LEU A 1 187 ? 2.487 6.292 -4.664 1.00 96.19 187 LEU A CA 1
ATOM 1504 C C . LEU A 1 187 ? 2.448 6.365 -6.191 1.00 96.19 187 LEU A C 1
ATOM 1506 O O . LEU A 1 187 ? 3.179 5.638 -6.864 1.00 96.19 187 LEU A O 1
ATOM 1510 N N . MET A 1 188 ? 1.589 7.221 -6.743 1.00 95.44 188 MET A N 1
ATOM 1511 C CA . MET A 1 188 ? 1.443 7.348 -8.195 1.00 95.44 188 MET A CA 1
ATOM 1512 C C . MET A 1 188 ? 2.575 8.182 -8.799 1.00 95.44 188 MET A C 1
ATOM 1514 O O . MET A 1 188 ? 3.072 9.122 -8.181 1.00 95.44 188 MET A O 1
ATOM 1518 N N . ALA A 1 189 ? 2.893 7.933 -10.067 1.00 93.38 189 ALA A N 1
ATOM 1519 C CA . ALA A 1 189 ? 3.888 8.687 -10.828 1.00 93.38 189 ALA A CA 1
ATOM 1520 C C . ALA A 1 189 ? 3.631 10.205 -10.835 1.00 93.38 189 ALA A C 1
ATOM 1522 O O . ALA A 1 189 ? 4.567 10.998 -10.750 1.00 93.38 189 ALA A O 1
ATOM 1523 N N . LYS A 1 190 ? 2.358 10.615 -10.919 1.00 91.12 190 LYS A N 1
ATOM 1524 C CA . LYS A 1 190 ? 1.961 12.031 -10.843 1.00 91.12 190 LYS A CA 1
ATOM 1525 C C . LYS A 1 190 ? 2.230 12.635 -9.462 1.00 91.12 190 LYS A C 1
ATOM 1527 O O . LYS A 1 190 ? 2.801 13.710 -9.373 1.00 91.12 190 LYS A O 1
ATOM 1532 N N . ASP A 1 191 ? 1.905 11.894 -8.406 1.00 91.50 191 ASP A N 1
ATOM 1533 C CA . ASP A 1 191 ? 2.035 12.349 -7.023 1.00 91.50 191 ASP A CA 1
ATOM 1534 C C . ASP A 1 191 ? 3.529 12.478 -6.655 1.00 91.50 191 ASP A C 1
ATOM 1536 O O . ASP A 1 191 ? 3.939 13.430 -5.997 1.00 91.50 191 ASP A O 1
ATOM 1540 N N . LEU A 1 192 ? 4.371 11.568 -7.166 1.00 89.12 192 LEU A N 1
ATOM 1541 C CA . LEU A 1 192 ? 5.830 11.642 -7.045 1.00 89.12 192 LEU A CA 1
ATOM 1542 C C . LEU A 1 192 ? 6.417 12.884 -7.741 1.00 89.12 192 LEU A C 1
ATOM 1544 O O . LEU A 1 192 ? 7.357 13.496 -7.233 1.00 89.12 192 LEU A O 1
ATOM 1548 N N . LYS A 1 193 ? 5.864 13.281 -8.893 1.00 84.94 193 LYS A N 1
ATOM 1549 C CA . LYS A 1 193 ? 6.267 14.518 -9.576 1.00 84.94 193 LYS A CA 1
ATOM 1550 C C . LYS A 1 193 ? 5.872 15.762 -8.794 1.00 84.94 193 LYS A C 1
ATOM 1552 O O . LYS A 1 193 ? 6.690 16.669 -8.669 1.00 84.94 193 LYS A O 1
ATOM 1557 N N . ASP A 1 194 ? 4.660 15.793 -8.255 1.00 85.69 194 ASP A N 1
ATOM 1558 C CA . ASP A 1 194 ? 4.196 16.916 -7.441 1.00 85.69 194 ASP A CA 1
ATOM 1559 C C . ASP A 1 194 ? 5.086 17.071 -6.201 1.00 85.69 194 ASP A C 1
ATOM 1561 O O . ASP A 1 194 ? 5.588 18.163 -5.921 1.00 85.69 194 ASP A O 1
ATOM 1565 N N . LEU A 1 195 ? 5.405 15.956 -5.533 1.00 85.25 195 LEU A N 1
ATOM 1566 C CA . LEU A 1 195 ? 6.351 15.919 -4.416 1.00 85.25 195 LEU A CA 1
ATOM 1567 C C . LEU A 1 195 ? 7.724 16.481 -4.815 1.00 85.25 195 LEU A C 1
ATOM 1569 O O . LEU A 1 195 ? 8.319 17.247 -4.054 1.00 85.25 195 LEU A O 1
ATOM 1573 N N . LYS A 1 196 ? 8.194 16.194 -6.037 1.00 79.19 196 LYS A N 1
ATOM 1574 C CA . LYS A 1 196 ? 9.445 16.757 -6.559 1.00 79.19 196 LYS A CA 1
ATOM 1575 C C . LYS A 1 196 ? 9.448 18.268 -6.687 1.00 79.19 196 LYS A C 1
ATOM 1577 O O . LYS A 1 196 ? 10.473 18.894 -6.432 1.00 79.19 196 LYS A O 1
ATOM 1582 N N . THR A 1 197 ? 8.321 18.860 -7.057 1.00 77.06 197 THR A N 1
ATOM 1583 C CA . THR A 1 197 ? 8.219 20.321 -7.157 1.00 77.06 197 THR A CA 1
ATOM 1584 C C . THR A 1 197 ? 8.176 21.010 -5.792 1.00 77.06 197 THR A C 1
ATOM 1586 O O . THR A 1 197 ? 8.657 22.133 -5.666 1.00 77.06 197 THR A O 1
ATOM 1589 N N . LEU A 1 198 ? 7.643 20.336 -4.769 1.00 75.81 198 LEU A N 1
ATOM 1590 C CA . LEU A 1 198 ? 7.488 20.876 -3.413 1.00 75.81 198 LEU A CA 1
ATOM 1591 C C . LEU A 1 198 ? 8.776 20.818 -2.596 1.00 75.81 198 LEU A C 1
ATOM 1593 O O . LEU A 1 198 ? 9.039 21.687 -1.768 1.00 75.81 198 LEU A O 1
ATOM 1597 N N . VAL A 1 199 ? 9.590 19.796 -2.828 1.00 72.12 199 VAL A N 1
ATOM 1598 C CA . VAL A 1 199 ? 10.874 19.621 -2.156 1.00 72.12 199 VAL A CA 1
ATOM 1599 C C . VAL A 1 199 ? 11.950 20.344 -2.978 1.00 72.12 199 VAL A C 1
ATOM 1601 O O . VAL A 1 199 ? 12.728 19.742 -3.714 1.00 72.12 199 VAL A O 1
ATOM 1604 N N . SER A 1 200 ? 11.973 21.676 -2.904 1.00 53.69 200 SER A N 1
ATOM 1605 C CA . SER A 1 200 ? 12.916 22.505 -3.662 1.00 53.69 200 SER A CA 1
ATOM 1606 C C . SER A 1 200 ? 14.360 22.390 -3.142 1.00 53.69 200 SER A C 1
ATOM 1608 O O . SER A 1 200 ? 14.638 22.666 -1.978 1.00 53.69 200 SER A O 1
ATOM 1610 N N . GLY A 1 201 ? 15.300 22.051 -4.034 1.00 50.09 201 GLY A N 1
ATOM 1611 C CA . GLY A 1 201 ? 16.688 22.540 -3.994 1.00 50.09 201 GLY A CA 1
ATOM 1612 C C . GLY A 1 201 ? 17.806 21.601 -3.519 1.00 50.09 201 GLY A C 1
ATOM 1613 O O . GLY A 1 201 ? 18.939 21.799 -3.940 1.00 50.09 201 GLY A O 1
ATOM 1614 N N . ALA A 1 202 ? 17.544 20.575 -2.704 1.00 44.84 202 ALA A N 1
ATOM 1615 C CA . ALA A 1 202 ? 18.608 19.645 -2.271 1.00 44.84 202 ALA A CA 1
ATOM 1616 C C . ALA A 1 202 ? 18.106 18.275 -1.791 1.00 44.84 202 ALA A C 1
ATOM 1618 O O . ALA A 1 202 ? 18.781 17.269 -1.987 1.00 44.84 202 ALA A O 1
ATOM 1619 N N . ALA A 1 203 ? 16.911 18.206 -1.199 1.00 47.16 203 ALA A N 1
ATOM 1620 C CA . ALA A 1 203 ? 16.436 16.983 -0.546 1.00 47.16 203 ALA A CA 1
ATOM 1621 C C . ALA A 1 203 ? 16.015 15.856 -1.515 1.00 47.16 203 ALA A C 1
ATOM 1623 O O . ALA A 1 203 ? 15.947 14.707 -1.101 1.00 47.16 203 ALA A O 1
ATOM 1624 N N . LEU A 1 204 ? 15.818 16.152 -2.805 1.00 47.34 204 LEU A N 1
ATOM 1625 C CA . LEU A 1 204 ? 15.654 15.137 -3.860 1.00 47.34 204 LEU A CA 1
ATOM 1626 C C . LEU A 1 204 ? 16.903 14.906 -4.707 1.00 47.34 204 LEU A C 1
ATOM 1628 O O . LEU A 1 204 ? 16.895 14.014 -5.541 1.00 47.34 204 LEU A O 1
ATOM 1632 N N . ALA A 1 205 ? 17.981 15.668 -4.499 1.00 45.19 205 ALA A N 1
ATOM 1633 C CA . ALA A 1 205 ? 19.267 15.356 -5.125 1.00 45.19 205 ALA A CA 1
ATOM 1634 C C . ALA A 1 205 ? 19.955 14.141 -4.461 1.00 45.19 205 ALA A C 1
ATOM 1636 O O . ALA A 1 205 ? 21.021 13.7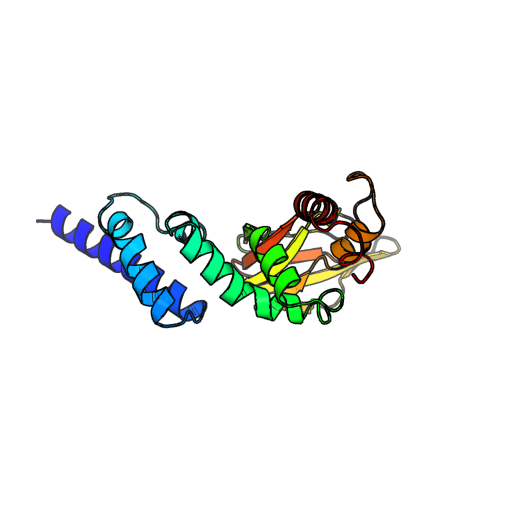29 -4.910 1.00 45.19 205 ALA A O 1
ATOM 1637 N N . ILE A 1 206 ? 19.355 13.603 -3.388 1.00 45.97 206 ILE A N 1
ATOM 1638 C CA . ILE A 1 206 ? 19.848 12.484 -2.569 1.00 45.97 206 ILE A CA 1
ATOM 1639 C C . ILE A 1 206 ? 18.931 11.238 -2.687 1.00 45.97 206 ILE A C 1
ATOM 1641 O O . ILE A 1 206 ? 19.262 10.194 -2.130 1.00 45.97 206 ILE A O 1
ATOM 1645 N N . ILE A 1 207 ? 17.799 11.313 -3.407 1.00 50.62 207 ILE A N 1
ATOM 1646 C CA . ILE A 1 207 ? 17.037 10.128 -3.868 1.00 50.62 207 ILE A CA 1
ATOM 1647 C C . ILE A 1 207 ? 17.550 9.768 -5.256 1.00 50.62 207 ILE A C 1
ATOM 1649 O O . ILE A 1 207 ? 17.866 8.581 -5.475 1.00 50.62 207 ILE A O 1
#

Secondary structure (DSSP, 8-state):
-HHHHHHHHHHHHHHHHHHHHHHHTT--HHHHHHHHHHTTTTTTSTT----HHHHGGGS-HHHHHHHHHHHHHHHHTTSTTTTTS-HHHHHHHHHH-EEEEE-TT-EEE-TTSB--EEEEEEESEEEEE-EEEETTEEEEPPPEEEETT-EE-THHHHHHHH-S-STTPPBPSSEEEESS-EEEEEEEHHHHHHHHHHS-SSTTTT-

Sequence (207 aa):
MQFAVENSKEKSVKQREIELWISRNKLPDTMKMEVKENTQSILLEENQDVDTEKLLHHLSINLQQEIKQHLCLPLLKKVPNLERQSDTLLQLICNYLKPVSYNEDSYIVRQGEPLDRLLLFTQGIAWKFTTTIRRGTVSSSQGESIENGHFIGEALLVWGYNSSSLSNLPTSPHTVKTHTKVEAFALMAKDLKDLKTLVSGAALAII

Organism: NCBI:txid262757